Protein AF-A0A6A5YRZ7-F1 (afdb_monomer_lite)

Secondary structure (DSSP, 8-state):
--------------------------PPPPP----TT--PPPTT--EEPP--TT-S--B-TTT-PBTT---TTS----EEE-TTS-EEEHHHHHHHHHH-SB-SSTT---B--S-TTT-HHHHHHHHHS-S-EEEE--HHHHHHHHHHHHHHHHHH-GGGPPPHHHHHHHHHHHHHHHHHTTT-EE-HHHHHHHT-TTTS-SSHHHHHHHH-HHHHSBPSSTTSSPPP-S-TTSS-TT--BHHHHHHHHHHHHHHHHH-EE--EEEPPPGGGTTS---PPEEEEEEEEEEE-TTS-EEEEEEESSSSS--EEEETTSB-HHHHHHHHHHTT---TTS------------

Sequence (349 aa):
MPNPGDYGSLAIESRTTPRQRSVRQVQPLPPRKRSRNDISDCPHSLAIVRTRRGSVEKECSICREPYGTTPAGGDIIVPVKLPCQHVFCQSCVEIHYCDKISCPLPYCTKEFPIQPETCSLCAYWAKENGVPLLVTVRAAEMVTSIRKALKDLATETKLYSLSRPEMDRLMRHVKDTLTEHEWRYYSGNDLAEILDPFLLAVDQDAAYKYYGAKLVRPAPRGNAFPARTNDPDDYPAGREPWVAAFFRQWALEYERDNGEVKEGLGVPQKLHQRNPSGGNWPYKRILAHKTEANGTVMYLVKWVGKRFLDEWVGKNQLCQEDRMKYDIDHEVQHPGVNSQVVIKKRRTL

InterPro domains:
  IPR001841 Zinc finger, RING-type [PS50089] (60-105)
  IPR013083 Zinc finger, RING/FYVE/PHD-type [G3DSA:3.30.40.10] (49-176)
  IPR017907 Zinc finger, RING-type, conserved site [PS00518] (84-93)
  IPR027370 Zinc finger, RING-type, eukaryotic [PF13445] (60-104)

Structure (mmCIF, N/CA/C/O backbone):
data_AF-A0A6A5YRZ7-F1
#
_entry.id   AF-A0A6A5YRZ7-F1
#
loop_
_atom_site.group_PDB
_atom_site.id
_atom_site.type_symbol
_atom_site.label_atom_id
_atom_site.label_alt_id
_atom_site.label_comp_id
_atom_site.label_asym_id
_atom_site.label_entity_id
_atom_site.label_seq_id
_atom_site.pdbx_PDB_ins_code
_atom_site.Cartn_x
_atom_site.Cartn_y
_atom_site.Cartn_z
_atom_site.occupancy
_atom_site.B_iso_or_equiv
_atom_site.auth_seq_id
_atom_site.auth_comp_id
_atom_site.auth_asym_id
_atom_site.auth_atom_id
_atom_site.pdbx_PDB_model_num
ATOM 1 N N . MET A 1 1 ? 30.159 62.263 47.172 1.00 34.56 1 MET A N 1
ATOM 2 C CA . MET A 1 1 ? 29.738 63.415 46.347 1.00 34.56 1 MET A CA 1
ATOM 3 C C . MET A 1 1 ? 29.916 63.063 44.874 1.00 34.56 1 MET A C 1
ATOM 5 O O . MET A 1 1 ? 30.801 62.264 44.591 1.00 34.56 1 MET A O 1
ATOM 9 N N . PRO A 1 2 ? 29.019 63.532 43.994 1.00 45.25 2 PRO A N 1
ATOM 10 C CA . PRO A 1 2 ? 28.520 62.778 42.841 1.00 45.25 2 PRO A CA 1
ATOM 11 C C . PRO A 1 2 ? 29.048 63.296 41.490 1.00 45.25 2 PRO A C 1
ATOM 13 O O . PRO A 1 2 ? 29.455 64.448 41.396 1.00 45.25 2 PRO A O 1
ATOM 16 N N . ASN A 1 3 ? 28.941 62.487 40.430 1.00 39.16 3 ASN A N 1
ATOM 17 C CA . ASN A 1 3 ? 28.061 62.865 39.318 1.00 39.16 3 ASN A CA 1
ATOM 18 C C . ASN A 1 3 ? 27.695 61.668 38.414 1.00 39.16 3 ASN A C 1
ATOM 20 O O . ASN A 1 3 ? 28.589 61.045 37.839 1.00 39.16 3 ASN A O 1
ATOM 24 N N . PRO A 1 4 ? 26.394 61.355 38.281 1.00 53.44 4 PRO A N 1
ATOM 25 C CA . PRO A 1 4 ? 25.841 60.507 37.236 1.00 53.44 4 PRO A CA 1
ATOM 26 C C . PRO A 1 4 ? 25.527 61.355 35.993 1.00 53.44 4 PRO A C 1
ATOM 28 O O . PRO A 1 4 ? 25.039 62.478 36.105 1.00 53.44 4 PRO A O 1
ATOM 31 N N . GLY A 1 5 ? 25.807 60.815 34.809 1.00 51.91 5 GLY A N 1
ATOM 32 C CA . GLY A 1 5 ? 25.441 61.410 33.527 1.00 51.91 5 GLY A CA 1
ATOM 33 C C . GLY A 1 5 ? 24.531 60.467 32.755 1.00 51.91 5 GLY A C 1
ATOM 34 O O . GLY A 1 5 ? 24.991 59.447 32.248 1.00 51.91 5 GLY A O 1
ATOM 35 N N . ASP A 1 6 ? 23.252 60.830 32.712 1.00 50.72 6 ASP A N 1
ATOM 36 C CA . ASP A 1 6 ? 22.236 60.376 31.764 1.00 50.72 6 ASP A CA 1
ATOM 37 C C . ASP A 1 6 ? 22.752 60.368 30.321 1.00 50.72 6 ASP A C 1
ATOM 39 O O . ASP A 1 6 ? 23.349 61.351 29.901 1.00 50.72 6 ASP A O 1
ATOM 43 N N . TYR A 1 7 ? 22.407 59.334 29.548 1.00 50.62 7 TYR A N 1
ATOM 44 C CA . TYR A 1 7 ? 21.842 59.500 28.203 1.00 50.62 7 TYR A CA 1
ATOM 45 C C . TYR A 1 7 ? 21.006 58.267 27.850 1.00 50.62 7 TYR A C 1
ATOM 47 O O . TYR A 1 7 ? 21.510 57.155 27.692 1.00 50.62 7 TYR A O 1
ATOM 55 N N . GLY A 1 8 ? 19.698 58.486 27.732 1.00 41.31 8 GLY A N 1
ATOM 56 C CA . GLY A 1 8 ? 18.758 57.512 27.206 1.00 41.31 8 GLY A CA 1
ATOM 57 C C . GLY A 1 8 ? 18.912 57.292 25.700 1.00 41.31 8 GLY A C 1
ATOM 58 O O . GLY A 1 8 ? 19.306 58.178 24.943 1.00 41.31 8 GLY A O 1
ATOM 59 N N . SER A 1 9 ? 18.513 56.104 25.252 1.00 48.03 9 SER A N 1
ATOM 60 C CA . SER A 1 9 ? 17.947 55.894 23.919 1.00 48.03 9 SER A CA 1
ATOM 61 C C . SER A 1 9 ? 17.059 54.658 23.939 1.00 48.03 9 SER A C 1
ATOM 63 O O . SER A 1 9 ? 17.518 53.521 24.017 1.00 48.03 9 SER A O 1
ATOM 65 N N . LEU A 1 10 ? 15.755 54.921 23.907 1.00 42.50 10 LEU A N 1
ATOM 66 C CA . LEU A 1 10 ? 14.694 53.949 23.695 1.00 42.50 10 LEU A CA 1
ATOM 67 C C . LEU A 1 10 ? 14.666 53.585 22.206 1.00 42.50 10 LEU A C 1
ATOM 69 O O . LEU A 1 10 ? 14.227 54.385 21.383 1.00 42.50 10 LEU A O 1
ATOM 73 N N . ALA A 1 11 ? 15.101 52.374 21.861 1.00 44.09 11 ALA A N 1
ATOM 74 C CA . ALA A 1 11 ? 14.812 51.768 20.567 1.00 44.09 11 ALA A CA 1
ATOM 75 C C . ALA A 1 11 ? 13.554 50.896 20.703 1.00 44.09 11 ALA A C 1
ATOM 77 O O . ALA A 1 11 ? 13.582 49.805 21.270 1.00 44.09 11 ALA A O 1
ATOM 78 N N . ILE A 1 12 ? 12.429 51.415 20.213 1.00 43.75 12 ILE A N 1
ATOM 79 C CA . ILE A 1 12 ? 11.171 50.680 20.065 1.00 43.75 12 ILE A CA 1
ATOM 80 C C . ILE A 1 12 ? 11.278 49.853 18.779 1.00 43.75 12 ILE A C 1
ATOM 82 O O . ILE A 1 12 ? 11.025 50.349 17.681 1.00 43.75 12 ILE A O 1
ATOM 86 N N . GLU A 1 13 ? 11.658 48.582 18.898 1.00 37.72 13 GLU A N 1
ATOM 87 C CA . GLU A 1 13 ? 11.570 47.631 17.789 1.00 37.72 13 GLU A CA 1
ATOM 88 C C . GLU A 1 13 ? 10.112 47.207 17.578 1.00 37.72 13 GLU A C 1
ATOM 90 O O . GLU A 1 13 ? 9.537 46.393 18.304 1.00 37.72 13 GLU A O 1
ATOM 95 N N . SER A 1 14 ? 9.502 47.782 16.544 1.00 38.47 14 SER A N 1
ATOM 96 C CA . SER A 1 14 ? 8.174 47.417 16.059 1.00 38.47 14 SER A CA 1
ATOM 97 C C . SER A 1 14 ? 8.211 46.031 15.407 1.00 38.47 14 SER A C 1
ATOM 99 O O . SER A 1 14 ? 8.490 45.893 14.216 1.00 38.47 14 SER A O 1
ATOM 101 N N . ARG A 1 15 ? 7.907 44.982 16.181 1.00 35.41 15 ARG A N 1
ATOM 102 C CA . ARG A 1 15 ? 7.658 43.629 15.660 1.00 35.41 15 ARG A CA 1
ATOM 103 C C . ARG A 1 15 ? 6.322 43.592 14.918 1.00 35.41 15 ARG A C 1
ATOM 105 O O . ARG A 1 15 ? 5.273 43.341 15.505 1.00 35.41 15 ARG A O 1
ATOM 112 N N . THR A 1 16 ? 6.365 43.819 13.612 1.00 37.16 16 THR A N 1
ATOM 113 C CA . THR A 1 16 ? 5.265 43.479 12.706 1.00 37.16 16 THR A CA 1
ATOM 114 C C . THR A 1 16 ? 5.250 41.966 12.504 1.00 37.16 16 THR A C 1
ATOM 116 O O . THR A 1 16 ? 6.131 41.384 11.875 1.00 37.16 16 THR A O 1
ATOM 119 N N . THR A 1 17 ? 4.255 41.298 13.082 1.00 40.91 17 THR A N 1
ATOM 120 C CA . THR A 1 17 ? 3.993 39.882 12.823 1.00 40.91 17 THR A CA 1
ATOM 121 C C . THR A 1 17 ? 3.387 39.714 11.423 1.00 40.91 17 THR A C 1
ATOM 123 O O . THR A 1 17 ? 2.482 40.464 11.043 1.00 40.91 17 THR A O 1
ATOM 126 N N . PRO A 1 18 ? 3.853 38.740 10.620 1.00 35.69 18 PRO A N 1
ATOM 127 C CA . PRO A 1 18 ? 3.286 38.489 9.306 1.00 35.69 18 PRO A CA 1
ATOM 128 C C . PRO A 1 18 ? 1.860 37.943 9.442 1.00 35.69 18 PRO A C 1
ATOM 130 O O . PRO A 1 18 ? 1.597 36.931 10.093 1.00 35.69 18 PRO A O 1
ATOM 133 N N . ARG A 1 19 ? 0.930 38.656 8.806 1.00 39.06 19 ARG A N 1
ATOM 134 C CA . ARG A 1 19 ? -0.504 38.366 8.734 1.00 39.06 19 ARG A CA 1
ATOM 135 C C . ARG A 1 19 ? -0.713 36.994 8.076 1.00 39.06 19 ARG A C 1
ATOM 137 O O . ARG A 1 19 ? -0.497 36.847 6.874 1.00 39.06 19 ARG A O 1
ATOM 144 N N . GLN A 1 20 ? -1.132 35.992 8.852 1.00 38.09 20 GLN A N 1
ATOM 145 C CA . GLN A 1 20 ? -1.519 34.683 8.318 1.00 38.09 20 GLN A CA 1
ATOM 146 C C . GLN A 1 20 ? -2.709 34.848 7.366 1.00 38.09 20 GLN A C 1
ATOM 148 O O . GLN A 1 20 ? -3.804 35.259 7.753 1.00 38.09 20 GLN A O 1
ATOM 153 N N . ARG A 1 21 ? -2.474 34.543 6.089 1.00 32.47 21 ARG A N 1
ATOM 154 C CA . ARG A 1 21 ? -3.498 34.510 5.048 1.00 32.47 21 ARG A CA 1
ATOM 155 C C . ARG A 1 21 ? -4.332 33.247 5.270 1.00 32.47 21 ARG A C 1
ATOM 157 O O . ARG A 1 21 ? -3.832 32.143 5.083 1.00 32.47 21 ARG A O 1
ATOM 164 N N . SER A 1 22 ? -5.583 33.415 5.698 1.00 35.22 22 SER A N 1
ATOM 165 C CA . SER A 1 22 ? -6.573 32.334 5.754 1.00 35.22 22 SER A CA 1
ATOM 166 C C . SER A 1 22 ? -6.738 31.742 4.353 1.00 35.22 22 SER A C 1
ATOM 168 O O . SER A 1 22 ? -7.290 32.380 3.453 1.00 35.22 22 SER A O 1
ATOM 170 N N . VAL A 1 23 ? -6.193 30.541 4.150 1.00 35.28 23 VAL A N 1
ATOM 171 C CA . VAL A 1 23 ? -6.441 29.736 2.956 1.00 35.28 23 VAL A CA 1
ATOM 172 C C . VAL A 1 23 ? -7.861 29.210 3.090 1.00 35.28 23 VAL A C 1
ATOM 174 O O . VAL A 1 23 ? -8.133 28.265 3.827 1.00 35.28 23 VAL A O 1
ATOM 177 N N . ARG A 1 24 ? -8.792 29.874 2.406 1.00 32.09 24 ARG A N 1
ATOM 178 C CA . ARG A 1 24 ? -10.175 29.425 2.279 1.00 32.09 24 ARG A CA 1
ATOM 179 C C . ARG A 1 24 ? -10.145 28.091 1.529 1.00 32.09 24 ARG A C 1
ATOM 181 O O . ARG A 1 24 ? -9.889 28.073 0.328 1.00 32.09 24 ARG A O 1
ATOM 188 N N . GLN A 1 25 ? -10.347 26.986 2.246 1.00 35.03 25 GLN A N 1
ATOM 189 C CA . GLN A 1 25 ? -10.499 25.665 1.642 1.00 35.03 25 GLN A CA 1
ATOM 190 C C . GLN A 1 25 ? -11.681 25.713 0.670 1.00 35.03 25 GLN A C 1
ATOM 192 O O . GLN A 1 25 ? -12.833 25.873 1.074 1.00 35.03 25 GLN A O 1
ATOM 197 N N . VAL A 1 26 ? -11.384 25.617 -0.624 1.00 30.64 26 VAL A N 1
ATOM 198 C CA . VAL A 1 26 ? -12.386 25.346 -1.652 1.00 30.64 26 VAL A CA 1
ATOM 199 C C . VAL A 1 26 ? -12.837 23.912 -1.410 1.00 30.64 26 VAL A C 1
ATOM 201 O O . VAL A 1 26 ? -12.079 22.983 -1.673 1.00 30.64 26 VAL A O 1
ATOM 204 N N . GLN A 1 27 ? -14.030 23.724 -0.840 1.00 32.03 27 GLN A N 1
ATOM 205 C CA . GLN A 1 27 ? -14.613 22.389 -0.736 1.00 32.03 27 GLN A CA 1
ATOM 206 C C . GLN A 1 27 ? -14.899 21.890 -2.160 1.00 32.03 27 GLN A C 1
ATOM 208 O O . GLN A 1 27 ? -15.679 22.535 -2.868 1.00 32.03 27 GLN A O 1
ATOM 213 N N . PRO A 1 28 ? -14.278 20.787 -2.613 1.00 31.23 28 PRO A N 1
ATOM 214 C CA . PRO A 1 28 ? -14.665 20.170 -3.870 1.00 31.23 28 PRO A CA 1
ATOM 215 C C . PRO A 1 28 ? -16.134 19.753 -3.775 1.00 31.23 28 PRO A C 1
ATOM 217 O O . PRO A 1 28 ? -16.578 19.220 -2.755 1.00 31.23 28 PRO A O 1
ATOM 220 N N . LEU A 1 29 ? -16.896 20.027 -4.837 1.00 29.58 29 LEU A N 1
ATOM 221 C CA . LEU A 1 29 ? -18.271 19.549 -4.954 1.00 29.58 29 LEU A CA 1
ATOM 222 C C . LEU A 1 29 ? -18.284 18.031 -4.712 1.00 29.58 29 LEU A C 1
ATOM 224 O O . LEU A 1 29 ? -17.438 17.328 -5.273 1.00 29.58 29 LEU A O 1
ATOM 228 N N . PRO A 1 30 ? -19.207 17.514 -3.881 1.00 33.69 30 PRO A N 1
ATOM 229 C CA . PRO A 1 30 ? -19.234 16.099 -3.563 1.00 33.69 30 PRO A CA 1
ATOM 230 C C . PRO A 1 30 ? -19.408 15.297 -4.859 1.00 33.69 30 PRO A C 1
ATOM 232 O O . PRO A 1 30 ? -20.293 15.626 -5.660 1.00 33.69 30 PRO A O 1
ATOM 235 N N . PRO A 1 31 ? -18.593 14.251 -5.088 1.00 37.59 31 PRO A N 1
ATOM 236 C CA . PRO A 1 31 ? -18.765 13.389 -6.245 1.00 37.59 31 PRO A CA 1
ATOM 237 C C . PRO A 1 31 ? -20.198 12.852 -6.247 1.00 37.59 31 PRO A C 1
ATOM 239 O O . PRO A 1 31 ? -20.722 12.440 -5.206 1.00 37.59 31 PRO A O 1
ATOM 242 N N . ARG A 1 32 ? -20.855 12.894 -7.416 1.00 34.28 32 ARG A N 1
ATOM 243 C CA . ARG A 1 32 ? -22.190 12.311 -7.609 1.00 34.28 32 ARG A CA 1
ATOM 244 C C . ARG A 1 32 ? -22.165 10.887 -7.055 1.00 34.28 32 ARG A C 1
ATOM 246 O O . ARG A 1 32 ? -21.458 10.035 -7.587 1.00 34.28 32 ARG A O 1
ATOM 253 N N . LYS A 1 33 ? -22.933 10.643 -5.987 1.00 33.22 33 LYS A N 1
ATOM 254 C CA . LYS A 1 33 ? -23.121 9.313 -5.404 1.00 33.22 33 LYS A CA 1
ATOM 255 C C . LYS A 1 33 ? -23.710 8.408 -6.484 1.00 33.22 33 LYS A C 1
ATOM 257 O O . LYS A 1 33 ? -24.906 8.480 -6.756 1.00 33.22 33 LYS A O 1
ATOM 262 N N . ARG A 1 34 ? -22.875 7.583 -7.119 1.00 40.25 34 ARG A N 1
ATOM 263 C CA . ARG A 1 34 ? -23.374 6.437 -7.879 1.00 40.25 34 ARG A CA 1
ATOM 264 C C . ARG A 1 34 ? -24.085 5.521 -6.884 1.00 40.25 34 ARG A C 1
ATOM 266 O O . ARG A 1 34 ? -23.619 5.339 -5.758 1.00 40.25 34 ARG A O 1
ATOM 273 N N . SER A 1 35 ? -25.255 5.030 -7.279 1.00 40.78 35 SER A N 1
ATOM 274 C CA . SER A 1 35 ? -25.995 4.006 -6.545 1.00 40.78 35 SER A CA 1
ATOM 275 C C . SER A 1 35 ? -25.038 2.866 -6.194 1.00 40.78 35 SER A C 1
ATOM 277 O O . SER A 1 35 ? -24.346 2.347 -7.067 1.00 40.78 35 SER A O 1
ATOM 279 N N . ARG A 1 36 ? -24.987 2.491 -4.911 1.00 45.81 36 ARG A N 1
ATOM 280 C CA . ARG A 1 36 ? -24.108 1.438 -4.368 1.00 45.81 36 ARG A CA 1
ATOM 281 C C . ARG A 1 36 ? -24.339 0.057 -5.002 1.00 45.81 36 ARG A C 1
ATOM 283 O O . ARG A 1 36 ? -23.554 -0.843 -4.744 1.00 45.81 36 ARG A O 1
ATOM 290 N N . ASN A 1 37 ? -25.387 -0.093 -5.812 1.00 45.91 37 ASN A N 1
ATOM 291 C CA . ASN A 1 37 ? -25.788 -1.355 -6.426 1.00 45.91 37 ASN A CA 1
ATOM 292 C C . ASN A 1 37 ? -25.278 -1.546 -7.867 1.00 45.91 37 ASN A C 1
ATOM 294 O O . ASN A 1 37 ? -25.502 -2.616 -8.414 1.00 45.91 37 ASN A O 1
ATOM 298 N N . ASP A 1 38 ? -24.598 -0.559 -8.467 1.00 46.25 38 ASP A N 1
ATOM 299 C CA . ASP A 1 38 ? -24.190 -0.598 -9.889 1.00 46.25 38 ASP A CA 1
ATOM 300 C C . ASP A 1 38 ? -22.670 -0.583 -10.120 1.00 46.25 38 ASP A C 1
ATOM 302 O O . ASP A 1 38 ? -22.205 -0.378 -11.243 1.00 46.25 38 ASP A O 1
ATOM 306 N N . ILE A 1 39 ? -21.856 -0.799 -9.083 1.00 51.47 39 ILE A N 1
ATOM 307 C CA . ILE A 1 39 ? -20.438 -1.105 -9.305 1.00 51.47 39 ILE A CA 1
ATOM 308 C C . ILE A 1 39 ? -20.358 -2.612 -9.516 1.00 51.47 39 ILE A C 1
ATOM 310 O O . ILE A 1 39 ? -20.148 -3.371 -8.578 1.00 51.47 39 ILE A O 1
ATOM 314 N N . SER A 1 40 ? -20.612 -3.054 -10.746 1.00 58.31 40 SER A N 1
ATOM 315 C CA . SER A 1 40 ? -20.263 -4.413 -11.144 1.00 58.31 40 SER A CA 1
ATOM 316 C C . SER A 1 40 ? -18.748 -4.565 -11.006 1.00 58.31 40 SER A C 1
ATOM 318 O O . SER A 1 40 ? -18.011 -3.829 -11.670 1.00 58.31 40 SER A O 1
ATOM 320 N N . ASP A 1 41 ? -18.295 -5.483 -10.149 1.00 60.97 41 ASP A N 1
ATOM 321 C CA . ASP A 1 41 ? -16.880 -5.846 -10.037 1.00 60.97 41 ASP A CA 1
ATOM 322 C C . ASP A 1 41 ? -16.310 -6.120 -11.436 1.00 60.97 41 ASP A C 1
ATOM 324 O O . ASP A 1 41 ? -16.997 -6.704 -12.286 1.00 60.97 41 ASP A O 1
ATOM 328 N N . CYS A 1 42 ? -15.080 -5.663 -11.718 1.00 63.84 42 CYS A N 1
ATOM 329 C CA . CYS A 1 42 ? -14.488 -5.924 -13.031 1.00 63.84 42 CYS A CA 1
ATOM 330 C C . CYS A 1 42 ? -14.447 -7.450 -13.214 1.00 63.84 42 CYS A C 1
ATOM 332 O O . CYS A 1 42 ? -13.952 -8.150 -12.333 1.00 63.84 42 CYS A O 1
ATOM 334 N N . PRO A 1 43 ? -14.900 -8.008 -14.348 1.00 67.25 43 PRO A N 1
ATOM 335 C CA . PRO A 1 43 ? -14.955 -9.460 -14.516 1.00 67.25 43 PRO A CA 1
ATOM 336 C C . PRO A 1 43 ? -13.572 -10.146 -14.519 1.00 67.25 43 PRO A C 1
ATOM 338 O O . PRO A 1 43 ? -13.510 -11.370 -14.545 1.00 67.25 43 PRO A O 1
ATOM 341 N N . HIS A 1 44 ? -12.485 -9.367 -14.466 1.00 70.38 44 HIS A N 1
ATOM 342 C CA . HIS A 1 44 ? -11.097 -9.831 -14.369 1.00 70.38 44 HIS A CA 1
ATOM 343 C C . HIS A 1 44 ? -10.572 -9.875 -12.928 1.00 70.38 44 HIS A C 1
ATOM 345 O O . HIS A 1 44 ? -9.514 -10.450 -12.696 1.00 70.38 44 HIS A O 1
ATOM 351 N N . SER A 1 45 ? -11.241 -9.237 -11.959 1.00 68.38 45 SER A N 1
ATOM 352 C CA . SER A 1 45 ? -10.757 -9.251 -10.579 1.00 68.38 45 SER A CA 1
ATOM 353 C C . SER A 1 45 ? -11.126 -10.572 -9.918 1.00 68.38 45 SER A C 1
ATOM 355 O O . SER A 1 45 ? -12.307 -10.882 -9.751 1.00 68.38 45 SER A O 1
ATOM 357 N N . LEU A 1 46 ? -10.107 -11.330 -9.520 1.00 81.31 46 LEU A N 1
ATOM 358 C CA . LEU A 1 46 ? -10.252 -12.444 -8.594 1.00 81.31 46 LEU A CA 1
ATOM 359 C C . LEU A 1 46 ? -10.290 -11.867 -7.179 1.00 81.31 46 LEU A C 1
ATOM 361 O O . LEU A 1 46 ? -9.326 -11.244 -6.738 1.00 81.31 46 LEU A O 1
ATOM 365 N N . ALA A 1 47 ? -11.406 -12.037 -6.474 1.00 80.88 47 ALA A N 1
ATOM 366 C CA . ALA A 1 47 ? -11.498 -11.605 -5.085 1.00 80.88 47 ALA A CA 1
ATOM 367 C C . ALA A 1 47 ? -10.932 -12.711 -4.191 1.00 80.88 47 ALA A C 1
ATOM 369 O O . ALA A 1 47 ? -11.498 -13.802 -4.148 1.00 80.88 47 ALA A O 1
ATOM 370 N N . ILE A 1 48 ? -9.822 -12.464 -3.494 1.00 84.19 48 ILE A N 1
ATOM 371 C CA . ILE A 1 48 ? -9.314 -13.411 -2.493 1.00 84.19 48 ILE A CA 1
ATOM 372 C C . ILE A 1 48 ? -10.390 -13.594 -1.422 1.00 84.19 48 ILE A C 1
ATOM 374 O O . ILE A 1 48 ? -10.901 -12.623 -0.873 1.00 84.19 48 ILE A O 1
ATOM 378 N N . VAL A 1 49 ? -10.743 -14.843 -1.130 1.00 83.12 49 VAL A N 1
ATOM 379 C CA . VAL A 1 49 ? -11.682 -15.168 -0.058 1.00 83.12 49 VAL A CA 1
ATOM 380 C C . VAL A 1 49 ? -10.873 -15.374 1.205 1.00 83.12 49 VAL A C 1
ATOM 382 O O . VAL A 1 49 ? -10.006 -16.241 1.270 1.00 83.12 49 VAL A O 1
ATOM 385 N N . ARG A 1 50 ? -11.172 -14.624 2.258 1.00 74.12 50 ARG A N 1
ATOM 386 C CA . ARG A 1 50 ? -10.595 -14.923 3.570 1.00 74.12 50 ARG A CA 1
ATOM 387 C C . ARG A 1 50 ? -11.408 -16.061 4.178 1.00 74.12 50 ARG A C 1
ATOM 389 O O . ARG A 1 50 ? -12.613 -15.924 4.391 1.00 74.12 50 ARG A O 1
ATOM 396 N N . THR A 1 51 ? -10.781 -17.208 4.446 1.00 62.75 51 THR A N 1
ATOM 397 C CA . THR A 1 51 ? -11.432 -18.355 5.102 1.00 62.75 51 THR A CA 1
ATOM 398 C C . THR A 1 51 ? -11.867 -17.978 6.516 1.00 62.75 51 THR A C 1
ATOM 400 O O . THR A 1 51 ? -11.137 -18.164 7.489 1.00 62.75 51 THR A O 1
ATOM 403 N N . ARG A 1 52 ? -13.077 -17.433 6.657 1.00 57.28 52 ARG A N 1
ATOM 404 C CA . ARG A 1 52 ? -13.728 -17.282 7.959 1.00 57.28 52 ARG A CA 1
ATOM 405 C C . ARG A 1 52 ? -14.138 -18.663 8.476 1.00 57.28 52 ARG A C 1
ATOM 407 O O . ARG A 1 52 ? -14.505 -19.546 7.699 1.00 57.28 52 ARG A O 1
ATOM 414 N N . ARG A 1 53 ? -14.138 -18.845 9.804 1.00 49.25 53 ARG A N 1
ATOM 415 C CA . ARG A 1 53 ? -14.734 -20.024 10.461 1.00 49.25 53 ARG A CA 1
ATOM 416 C C . ARG A 1 53 ? -16.228 -20.083 10.107 1.00 49.25 53 ARG A C 1
ATOM 418 O O . ARG A 1 53 ? -17.032 -19.428 10.761 1.00 49.25 53 ARG A O 1
ATOM 425 N N . GLY A 1 54 ? -16.587 -20.819 9.054 1.00 54.00 54 GLY A N 1
ATOM 426 C CA . GLY A 1 54 ? -17.978 -20.995 8.623 1.00 54.00 54 GLY A CA 1
ATOM 427 C C . GLY A 1 54 ? -18.248 -20.960 7.115 1.00 54.00 54 GLY A C 1
ATOM 428 O O . GLY A 1 54 ? -19.411 -21.101 6.745 1.00 54.00 54 GLY A O 1
ATOM 429 N N . SER A 1 55 ? -17.249 -20.791 6.237 1.00 58.38 55 SER A N 1
ATOM 430 C CA . SER A 1 55 ? -17.481 -20.999 4.797 1.00 58.38 55 SER A CA 1
ATOM 431 C C . SER A 1 55 ? -17.789 -22.474 4.506 1.00 58.38 55 SER A C 1
ATOM 433 O O . SER A 1 55 ? -17.191 -23.377 5.096 1.00 58.38 55 SER A O 1
ATOM 435 N N . VAL A 1 56 ? -18.757 -22.713 3.616 1.00 59.59 56 VAL A N 1
ATOM 436 C CA . VAL A 1 56 ? -19.254 -24.057 3.261 1.00 59.59 56 VAL A CA 1
ATOM 437 C C . VAL A 1 56 ? -18.181 -24.876 2.536 1.00 59.59 56 VAL A C 1
ATOM 439 O O . VAL A 1 56 ? -18.088 -26.085 2.730 1.00 59.59 56 VAL A O 1
ATOM 442 N N . GLU A 1 57 ? -17.330 -24.216 1.755 1.00 75.25 57 GLU A N 1
ATOM 443 C CA . GLU A 1 57 ? -16.245 -24.855 1.015 1.00 75.25 57 GLU A CA 1
ATOM 444 C C . GLU A 1 57 ? -14.929 -24.717 1.786 1.00 75.25 57 GLU A C 1
ATOM 446 O O . GLU A 1 57 ? -14.507 -23.613 2.142 1.00 75.25 57 GLU A O 1
ATOM 451 N N . LYS A 1 58 ? -14.306 -25.864 2.075 1.00 88.62 58 LYS A N 1
ATOM 452 C CA . LYS A 1 58 ? -13.021 -25.968 2.787 1.00 88.62 58 LYS A CA 1
ATOM 453 C C . LYS A 1 58 ? -11.860 -26.355 1.871 1.00 88.62 58 LYS A C 1
ATOM 455 O O . LYS A 1 58 ? -10.712 -26.290 2.297 1.00 88.62 58 LYS A O 1
ATOM 460 N N . GLU A 1 59 ? -12.157 -26.757 0.641 1.00 94.44 59 GLU A N 1
ATOM 461 C CA . GLU A 1 59 ? -11.191 -27.243 -0.342 1.00 94.44 59 GLU A CA 1
ATOM 462 C C . GLU A 1 59 ? -11.529 -26.734 -1.743 1.00 94.44 59 GLU A C 1
ATOM 464 O O . GLU A 1 59 ? -12.673 -26.372 -2.035 1.00 94.44 59 GLU A O 1
ATOM 469 N N . CYS A 1 60 ? -10.529 -26.725 -2.619 1.00 94.94 60 CYS A N 1
ATOM 470 C CA . CYS A 1 60 ? -10.704 -26.386 -4.022 1.00 94.94 60 CYS A CA 1
ATOM 471 C C . CYS A 1 60 ? -11.464 -27.487 -4.770 1.00 94.94 60 CYS A C 1
ATOM 473 O O . CYS A 1 60 ? -11.035 -28.637 -4.800 1.00 94.94 60 CYS A O 1
ATOM 475 N N . SER A 1 61 ? -12.540 -27.134 -5.477 1.00 95.00 61 SER A N 1
ATOM 476 C CA . SER A 1 61 ? -13.311 -28.100 -6.280 1.00 95.00 61 SER A CA 1
ATOM 477 C C . SER A 1 61 ? -12.531 -28.702 -7.463 1.00 95.00 61 SER A C 1
ATOM 479 O O . SER A 1 61 ? -12.970 -29.705 -8.025 1.00 95.00 61 SER A O 1
ATOM 481 N N . ILE A 1 62 ? -11.392 -28.103 -7.843 1.00 95.31 62 ILE A N 1
ATOM 482 C CA . ILE A 1 62 ? -10.531 -28.551 -8.951 1.00 95.31 62 ILE A CA 1
ATOM 483 C C . ILE A 1 62 ? -9.420 -29.471 -8.431 1.00 95.31 62 ILE A C 1
ATOM 485 O O . ILE A 1 62 ? -9.420 -30.654 -8.757 1.00 95.31 62 ILE A O 1
ATOM 489 N N . CYS A 1 63 ? -8.495 -28.960 -7.607 1.00 95.50 63 CYS A N 1
ATOM 490 C CA . CYS A 1 63 ? -7.354 -29.745 -7.114 1.00 95.50 63 CYS A CA 1
ATOM 491 C C . CYS A 1 63 ? -7.633 -30.541 -5.832 1.00 95.50 63 CYS A C 1
ATOM 493 O O . CYS A 1 63 ? -6.799 -31.354 -5.446 1.00 95.50 63 CYS A O 1
ATOM 495 N N . ARG A 1 64 ? -8.783 -30.329 -5.172 1.00 96.12 64 ARG A N 1
ATOM 496 C CA . ARG A 1 64 ? -9.153 -30.943 -3.879 1.00 96.12 64 ARG A CA 1
ATOM 497 C C . ARG A 1 64 ? -8.231 -30.594 -2.712 1.00 96.12 64 ARG A C 1
ATOM 499 O O . ARG A 1 64 ? -8.331 -31.198 -1.650 1.00 96.12 64 ARG A O 1
ATOM 506 N N . GLU A 1 65 ? -7.360 -29.601 -2.870 1.00 95.38 65 GLU A N 1
ATOM 507 C CA . GLU A 1 65 ? -6.494 -29.165 -1.779 1.00 95.38 65 GLU A CA 1
ATOM 508 C C . GLU A 1 65 ? -7.260 -28.278 -0.786 1.00 95.38 65 GLU A C 1
ATOM 510 O O . GLU A 1 65 ? -8.064 -27.434 -1.210 1.00 95.38 65 GLU A O 1
ATOM 515 N N . PRO A 1 66 ? -7.020 -28.426 0.531 1.00 94.25 66 PRO A N 1
ATOM 516 C CA . PRO A 1 66 ? -7.685 -27.614 1.537 1.00 94.25 66 PRO A CA 1
ATOM 517 C C . PRO A 1 66 ? -7.165 -26.176 1.512 1.00 94.25 66 PRO A C 1
ATOM 519 O O . PRO A 1 66 ? -5.954 -25.934 1.491 1.00 94.25 66 PRO A O 1
ATOM 522 N N . TYR A 1 67 ? -8.072 -25.207 1.584 1.00 92.69 67 TYR A N 1
ATOM 523 C CA . TYR A 1 67 ? -7.702 -23.795 1.618 1.00 92.69 67 TYR A CA 1
ATOM 524 C C . TYR A 1 67 ? -6.897 -23.446 2.877 1.00 92.69 67 TYR A C 1
ATOM 526 O O . TYR A 1 67 ? -7.158 -23.964 3.964 1.00 92.69 67 TYR A O 1
ATOM 534 N N . GLY A 1 68 ? -5.919 -22.550 2.730 1.00 87.19 68 GLY A N 1
ATOM 535 C CA . GLY A 1 68 ? -5.038 -22.113 3.817 1.00 87.19 68 GLY A CA 1
ATOM 536 C C . GLY A 1 68 ? -3.973 -23.134 4.230 1.00 87.19 68 GLY A C 1
ATOM 537 O O . GLY A 1 68 ? -3.256 -22.894 5.199 1.00 87.19 68 GLY A O 1
ATOM 538 N N . THR A 1 69 ? -3.853 -24.260 3.520 1.00 90.31 69 THR A N 1
ATOM 539 C CA . THR A 1 69 ? -2.764 -25.227 3.728 1.00 90.31 69 THR A CA 1
ATOM 540 C C . THR A 1 69 ? -1.602 -24.965 2.775 1.00 90.31 69 THR A C 1
ATOM 542 O O . THR A 1 69 ? -1.767 -24.294 1.760 1.00 90.31 69 THR A O 1
ATOM 545 N N . THR A 1 70 ? -0.420 -25.481 3.111 1.00 91.88 70 THR A N 1
ATOM 546 C CA . THR A 1 70 ? 0.784 -25.419 2.272 1.00 91.88 70 THR A CA 1
ATOM 547 C C . THR A 1 70 ? 1.192 -26.851 1.925 1.00 91.88 70 THR A C 1
ATOM 549 O O . THR A 1 70 ? 1.712 -27.550 2.801 1.00 91.88 70 THR A O 1
ATOM 552 N N . PRO A 1 71 ? 0.922 -27.334 0.698 1.00 90.00 71 PRO A N 1
ATOM 553 C CA . PRO A 1 71 ? 1.349 -28.658 0.257 1.00 90.00 71 PRO A CA 1
ATOM 554 C C . PRO A 1 71 ? 2.875 -28.787 0.298 1.00 90.00 71 PRO A C 1
ATOM 556 O O . PRO A 1 71 ? 3.606 -27.794 0.280 1.00 90.00 71 PRO A O 1
ATOM 559 N N . ALA A 1 72 ? 3.382 -30.021 0.336 1.00 93.31 72 ALA A N 1
ATOM 560 C CA . ALA A 1 72 ? 4.820 -30.256 0.399 1.00 93.31 72 ALA A CA 1
ATOM 561 C C . ALA A 1 72 ? 5.512 -29.698 -0.860 1.00 93.31 72 ALA A C 1
ATOM 563 O O . ALA A 1 72 ? 5.345 -30.230 -1.954 1.00 93.31 72 ALA A O 1
ATOM 564 N N . GLY A 1 73 ? 6.289 -28.624 -0.691 1.00 89.44 73 GLY A N 1
ATOM 565 C CA . GLY A 1 73 ? 6.998 -27.955 -1.787 1.00 89.44 73 GLY A CA 1
ATOM 566 C C . GLY A 1 73 ? 6.160 -26.973 -2.615 1.00 89.44 73 GLY A C 1
ATOM 567 O O . GLY A 1 73 ? 6.631 -26.560 -3.671 1.00 89.44 73 GLY A O 1
ATOM 568 N N . GLY A 1 74 ? 4.955 -26.607 -2.165 1.00 87.50 74 GLY A N 1
ATOM 569 C CA . GLY A 1 74 ? 4.090 -25.624 -2.828 1.00 87.50 74 GLY A CA 1
ATOM 570 C C . GLY A 1 74 ? 3.867 -24.348 -2.012 1.00 87.50 74 GLY A C 1
ATOM 571 O O . GLY A 1 74 ? 4.333 -24.223 -0.879 1.00 87.50 74 GLY A O 1
ATOM 572 N N . ASP A 1 75 ? 3.119 -23.415 -2.599 1.00 86.00 75 ASP A N 1
ATOM 573 C CA . ASP A 1 75 ? 2.639 -22.200 -1.935 1.00 86.00 75 ASP A CA 1
ATOM 574 C C . ASP A 1 75 ? 1.363 -22.462 -1.112 1.00 86.00 75 ASP A C 1
ATOM 576 O O . ASP A 1 75 ? 0.754 -23.532 -1.174 1.00 86.00 75 ASP A O 1
ATOM 580 N N . ILE A 1 76 ? 0.946 -21.476 -0.311 1.00 84.75 76 ILE A N 1
ATOM 581 C CA . ILE A 1 76 ? -0.332 -21.529 0.414 1.00 84.75 76 ILE A CA 1
ATOM 582 C C . ILE A 1 76 ? -1.490 -21.607 -0.592 1.00 84.75 76 ILE A C 1
ATOM 584 O O . ILE A 1 76 ? -1.559 -20.823 -1.537 1.00 84.75 76 ILE A O 1
ATOM 588 N N . ILE A 1 77 ? -2.449 -22.502 -0.354 1.00 90.31 77 ILE A N 1
ATOM 589 C CA . ILE A 1 77 ? -3.663 -22.620 -1.168 1.00 90.31 77 ILE A CA 1
ATOM 590 C C . ILE A 1 77 ? -4.615 -21.468 -0.836 1.00 90.31 77 ILE A C 1
ATOM 592 O O . ILE A 1 77 ? -5.425 -21.550 0.092 1.00 90.31 77 ILE A O 1
ATOM 596 N N . VAL A 1 78 ? -4.512 -20.382 -1.601 1.00 88.06 78 VAL A N 1
ATOM 597 C CA . VAL A 1 78 ? -5.340 -19.175 -1.456 1.00 88.06 78 VAL A CA 1
ATOM 598 C C . VAL A 1 78 ? -6.673 -19.367 -2.185 1.00 88.06 78 VAL A C 1
ATOM 600 O O . VAL A 1 78 ? -6.661 -19.538 -3.406 1.00 88.06 78 VAL A O 1
ATOM 603 N N . PRO A 1 79 ? -7.833 -19.347 -1.503 1.00 93.25 79 PRO A N 1
ATOM 604 C CA . PRO A 1 79 ? -9.113 -19.352 -2.192 1.00 93.25 79 PRO A CA 1
ATOM 605 C C . PRO A 1 79 ? -9.387 -17.997 -2.841 1.00 93.25 79 PRO A C 1
ATOM 607 O O . PRO A 1 79 ? -9.195 -16.945 -2.235 1.00 93.25 79 PRO A O 1
ATOM 610 N N . VAL A 1 80 ? -9.908 -18.030 -4.059 1.00 90.06 80 VAL A N 1
ATOM 611 C CA . VAL A 1 80 ? -10.368 -16.871 -4.815 1.00 90.06 80 VAL A CA 1
ATOM 612 C C . VAL A 1 80 ? -11.789 -17.102 -5.299 1.00 90.06 80 VAL A C 1
ATOM 614 O O . VAL A 1 80 ? -12.183 -18.213 -5.654 1.00 90.06 80 VAL A O 1
ATOM 617 N N . LYS A 1 81 ? -12.566 -16.029 -5.324 1.00 90.62 81 LYS A N 1
ATOM 618 C CA . LYS A 1 81 ? -13.950 -15.994 -5.758 1.00 90.62 81 LYS A CA 1
ATOM 619 C C . LYS A 1 81 ? -14.040 -15.337 -7.119 1.00 90.62 81 LYS A C 1
ATOM 621 O O . LYS A 1 81 ? -13.598 -14.205 -7.314 1.00 90.62 81 LYS A O 1
ATOM 626 N N . LEU A 1 82 ? -14.647 -16.060 -8.050 1.00 89.00 82 LEU A N 1
ATOM 627 C CA . LEU A 1 82 ? -14.946 -15.550 -9.380 1.00 89.00 82 LEU A CA 1
ATOM 628 C C . LEU A 1 82 ? -16.152 -14.595 -9.335 1.00 89.00 82 LEU A C 1
ATOM 630 O O . LEU A 1 82 ? -16.989 -14.702 -8.433 1.00 89.00 82 LEU A O 1
ATOM 634 N N . PRO A 1 83 ? -16.366 -13.752 -10.362 1.00 83.31 83 PRO A N 1
ATOM 635 C CA . PRO A 1 83 ? -17.583 -12.936 -10.469 1.00 83.31 83 PRO A CA 1
ATOM 636 C C . PRO A 1 83 ? -18.884 -13.766 -10.555 1.00 83.31 83 PRO A C 1
ATOM 638 O O . PRO A 1 83 ? -19.986 -13.276 -10.292 1.00 83.31 83 PRO A O 1
ATOM 641 N N . CYS A 1 84 ? -18.795 -15.058 -10.899 1.00 89.00 84 CYS A N 1
ATOM 642 C CA . CYS A 1 84 ? -19.909 -16.007 -10.789 1.00 89.00 84 CYS A CA 1
ATOM 643 C C . CYS A 1 84 ? -20.203 -16.484 -9.356 1.00 89.00 84 CYS A C 1
ATOM 645 O O . CYS A 1 84 ? -21.145 -17.244 -9.176 1.00 89.00 84 CYS A O 1
ATOM 647 N N . GLN A 1 85 ? -19.460 -15.988 -8.361 1.00 89.69 85 GLN A N 1
ATOM 648 C CA . GLN A 1 85 ? -19.530 -16.309 -6.932 1.00 89.69 85 GLN A CA 1
ATOM 649 C C . GLN A 1 85 ? -18.986 -17.691 -6.533 1.00 89.69 85 GLN A C 1
ATOM 651 O O . GLN A 1 85 ? -18.962 -17.989 -5.341 1.00 89.69 85 GLN A O 1
ATOM 656 N N . HIS A 1 86 ? -18.509 -18.499 -7.481 1.00 92.00 86 HIS A N 1
ATOM 657 C CA . HIS A 1 86 ? -17.835 -19.767 -7.188 1.00 92.00 86 HIS A CA 1
ATOM 658 C C . HIS A 1 86 ? -16.412 -19.544 -6.667 1.00 92.00 86 HIS A C 1
ATOM 660 O O . HIS A 1 86 ? -15.742 -18.599 -7.098 1.00 92.00 86 HIS A O 1
ATOM 666 N N . VAL A 1 87 ? -15.967 -20.419 -5.762 1.00 93.44 87 VAL A N 1
ATOM 667 C CA . VAL A 1 87 ? -14.662 -20.335 -5.098 1.00 93.44 87 VAL A CA 1
ATOM 668 C C . VAL A 1 87 ? -13.773 -21.500 -5.532 1.00 93.44 87 VAL A C 1
ATOM 670 O O . VAL A 1 87 ? -14.194 -22.655 -5.571 1.00 93.44 87 VAL A O 1
ATOM 673 N N . PHE A 1 88 ? -12.525 -21.190 -5.862 1.00 95.00 88 PHE A N 1
ATOM 674 C CA . PHE A 1 88 ? -11.480 -22.154 -6.219 1.00 95.00 88 PHE A CA 1
ATOM 675 C C . PHE A 1 88 ? -10.157 -21.687 -5.616 1.00 95.00 88 PHE A C 1
ATOM 677 O O . PHE A 1 88 ? -10.080 -20.567 -5.122 1.00 95.00 88 PHE A O 1
ATOM 684 N N . CYS A 1 89 ? -9.091 -22.484 -5.675 1.00 94.88 89 CYS A N 1
ATOM 685 C CA . CYS A 1 89 ? -7.770 -21.943 -5.361 1.00 94.88 89 CYS A CA 1
ATOM 686 C C . CYS A 1 89 ? -7.256 -21.063 -6.509 1.00 94.88 89 CYS A C 1
ATOM 688 O O . CYS A 1 89 ? -7.558 -21.312 -7.680 1.00 94.88 89 CYS A O 1
ATOM 690 N N . GLN A 1 90 ? -6.475 -20.043 -6.156 1.00 92.19 90 GLN A N 1
ATOM 691 C CA . GLN A 1 90 ? -5.907 -19.067 -7.080 1.00 92.19 90 GLN A CA 1
ATOM 692 C C . GLN A 1 90 ? -5.177 -19.744 -8.244 1.00 92.19 90 GLN A C 1
ATOM 694 O O . GLN A 1 90 ? -5.497 -19.477 -9.400 1.00 92.19 90 GLN A O 1
ATOM 699 N N . SER A 1 91 ? -4.286 -20.690 -7.940 1.00 91.38 91 SER A N 1
ATOM 700 C CA . SER A 1 91 ? -3.493 -21.405 -8.944 1.00 91.38 91 SER A CA 1
ATOM 701 C C . SER A 1 91 ? -4.360 -22.152 -9.962 1.00 91.38 91 SER A C 1
ATOM 703 O O . SER A 1 91 ? -4.102 -22.082 -11.160 1.00 91.38 91 SER A O 1
ATOM 705 N N . CYS A 1 92 ? -5.430 -22.826 -9.528 1.00 93.94 92 CYS A N 1
ATOM 706 C CA . CYS A 1 92 ? -6.324 -23.529 -10.451 1.00 93.94 92 CYS A CA 1
ATOM 707 C C . CYS A 1 92 ? -7.103 -22.574 -11.359 1.00 93.94 92 CYS A C 1
ATOM 709 O O . CYS A 1 92 ? -7.356 -22.917 -12.512 1.00 93.94 92 CYS A O 1
ATOM 711 N N . VAL A 1 93 ? -7.497 -21.398 -10.862 1.00 91.38 93 VAL A N 1
ATOM 712 C CA . VAL A 1 93 ? -8.163 -20.384 -11.693 1.00 91.38 93 VAL A CA 1
ATOM 713 C C . VAL A 1 93 ? -7.195 -19.800 -12.706 1.00 91.38 93 VAL A C 1
ATOM 715 O O . VAL A 1 93 ? -7.548 -19.699 -13.874 1.00 91.38 93 VAL A O 1
ATOM 718 N N . GLU A 1 94 ? -5.982 -19.456 -12.279 1.00 85.75 94 GLU A N 1
ATOM 719 C CA . GLU A 1 94 ? -4.947 -18.911 -13.159 1.00 85.75 94 GLU A CA 1
ATOM 720 C C . GLU A 1 94 ? -4.603 -19.895 -14.282 1.00 85.75 94 GLU A C 1
ATOM 722 O O . GLU A 1 94 ? -4.626 -19.511 -15.449 1.00 85.75 94 GLU A O 1
ATOM 727 N N . ILE A 1 95 ? -4.404 -21.178 -13.953 1.00 86.44 95 ILE A N 1
ATOM 728 C CA . ILE A 1 95 ? -4.185 -22.239 -14.947 1.00 86.44 95 ILE A CA 1
ATOM 729 C C . ILE A 1 95 ? -5.402 -22.384 -15.866 1.00 86.44 95 ILE A C 1
ATOM 731 O O . ILE A 1 95 ? -5.247 -22.460 -17.081 1.00 86.44 95 ILE A O 1
ATOM 735 N N . HIS A 1 96 ? -6.624 -22.399 -15.319 1.00 89.69 96 HIS A N 1
ATOM 736 C CA . HIS A 1 96 ? -7.834 -22.504 -16.137 1.00 89.69 96 HIS A CA 1
ATOM 737 C C . HIS A 1 96 ? -7.951 -21.342 -17.126 1.00 89.69 96 HIS A C 1
ATOM 739 O O . HIS A 1 96 ? -8.292 -21.564 -18.284 1.00 89.69 96 HIS A O 1
ATOM 745 N N . TYR A 1 97 ? -7.630 -20.125 -16.684 1.00 84.69 97 TYR A N 1
ATOM 746 C CA . TYR A 1 97 ? -7.699 -18.906 -17.488 1.00 84.69 97 TYR A CA 1
ATOM 747 C C . TYR A 1 97 ? -6.631 -18.828 -18.581 1.00 84.69 97 TYR A C 1
ATOM 749 O O . TYR A 1 97 ? -6.796 -18.045 -19.516 1.00 84.69 97 TYR A O 1
ATOM 757 N N . CYS A 1 98 ? -5.588 -19.664 -18.533 1.00 76.62 98 CYS A N 1
ATOM 758 C CA . CYS A 1 98 ? -4.684 -19.842 -19.670 1.00 76.62 98 CYS A CA 1
ATOM 759 C C . CYS A 1 98 ? -5.378 -20.508 -20.872 1.00 76.62 98 CYS A C 1
ATOM 761 O O . CYS A 1 98 ? -5.037 -20.196 -22.012 1.00 76.62 98 CYS A O 1
ATOM 763 N N . ASP A 1 99 ? -6.365 -21.377 -20.625 1.00 80.00 99 ASP A N 1
ATOM 764 C CA . ASP A 1 99 ? -6.998 -22.204 -21.661 1.00 80.00 99 ASP A CA 1
ATOM 765 C C . ASP A 1 99 ? -8.446 -21.797 -21.966 1.00 80.00 99 ASP A C 1
ATOM 767 O O . ASP A 1 99 ? -8.922 -21.935 -23.097 1.00 80.00 99 ASP A O 1
ATOM 771 N N . LYS A 1 100 ? -9.190 -21.357 -20.947 1.00 86.31 100 LYS A N 1
ATOM 772 C CA . LYS A 1 100 ? -10.633 -21.118 -21.007 1.00 86.31 100 LYS A CA 1
ATOM 773 C C . LYS A 1 100 ? -11.033 -19.907 -20.187 1.00 86.31 100 LYS A C 1
ATOM 775 O O . LYS A 1 100 ? -10.558 -19.669 -19.088 1.00 86.31 100 LYS A O 1
ATOM 780 N N . ILE A 1 101 ? -12.015 -19.194 -20.713 1.00 84.31 101 ILE A N 1
ATOM 781 C CA . ILE A 1 101 ? -12.491 -17.925 -20.155 1.00 84.31 101 ILE A CA 1
ATOM 782 C C . ILE A 1 101 ? -13.747 -18.093 -19.306 1.00 84.31 101 ILE A C 1
ATOM 784 O O . ILE A 1 101 ? -14.297 -17.132 -18.782 1.00 84.31 101 ILE A O 1
ATOM 788 N N . SER A 1 102 ? -14.258 -19.317 -19.236 1.00 92.12 102 SER A N 1
ATOM 789 C CA . SER A 1 102 ? -15.469 -19.671 -18.516 1.00 92.12 102 SER A CA 1
ATOM 790 C C . SER A 1 102 ? -15.172 -19.993 -17.057 1.00 92.12 102 SER A C 1
ATOM 792 O O . SER A 1 102 ? -14.036 -20.241 -16.663 1.00 92.12 102 SER A O 1
ATOM 794 N N . CYS A 1 103 ? -16.215 -20.059 -16.237 1.00 93.56 103 CYS A N 1
ATOM 795 C CA . CYS A 1 103 ? -16.099 -20.686 -14.929 1.00 93.56 103 CYS A CA 1
ATOM 796 C C . CYS A 1 103 ? -15.634 -22.156 -15.066 1.00 93.56 103 CYS A C 1
ATOM 798 O O . CYS A 1 103 ? -16.154 -22.870 -15.926 1.00 93.56 103 CYS A O 1
ATOM 800 N N . PRO A 1 104 ? -14.731 -22.649 -14.193 1.00 94.69 104 PRO A N 1
ATOM 801 C CA . PRO A 1 104 ? -14.307 -24.051 -14.206 1.00 94.69 104 PRO A CA 1
ATOM 802 C C . PRO A 1 104 ? -15.429 -25.071 -13.963 1.00 94.69 104 PRO A C 1
ATOM 804 O O . PRO A 1 104 ? -15.270 -26.249 -14.281 1.00 94.69 104 PRO A O 1
ATOM 807 N N . LEU A 1 105 ? -16.559 -24.651 -13.382 1.00 94.12 105 LEU A N 1
ATOM 808 C CA . LEU A 1 105 ? -17.700 -25.533 -13.145 1.00 94.12 105 LEU A CA 1
ATOM 809 C C . LEU A 1 105 ? -18.539 -25.686 -14.419 1.00 94.12 105 LEU A C 1
ATOM 811 O O . LEU A 1 105 ? -19.027 -24.685 -14.943 1.00 94.12 105 LEU A O 1
ATOM 815 N N . PRO A 1 106 ? -18.813 -26.923 -14.872 1.00 93.06 106 PRO A N 1
ATOM 816 C CA . PRO A 1 106 ? -19.464 -27.175 -16.159 1.00 93.06 106 PRO A CA 1
ATOM 817 C C . PRO A 1 106 ? -20.915 -26.676 -16.226 1.00 93.06 106 PRO A C 1
ATOM 819 O O . PRO A 1 106 ? -21.443 -26.455 -17.309 1.00 93.06 106 PRO A O 1
ATOM 822 N N . TYR A 1 107 ? -21.566 -26.487 -15.076 1.00 93.81 107 TYR A N 1
ATOM 823 C CA . TYR A 1 107 ? -22.926 -25.950 -14.983 1.00 93.81 107 TYR A CA 1
ATOM 824 C C . TYR A 1 107 ? -22.976 -24.416 -14.922 1.00 93.81 107 TYR A C 1
ATOM 826 O O . TYR A 1 107 ? -24.060 -23.836 -14.901 1.00 93.81 107 TYR A O 1
ATOM 834 N N . CYS A 1 108 ? -21.828 -23.736 -14.866 1.00 93.56 108 CYS A N 1
ATOM 835 C CA . CYS A 1 108 ? -21.762 -22.284 -14.839 1.00 93.56 108 CYS A CA 1
ATOM 836 C C . CYS A 1 108 ? -21.343 -21.749 -16.210 1.00 93.56 108 CYS A C 1
ATOM 838 O O . CYS A 1 108 ? -20.171 -21.763 -16.566 1.00 93.56 108 CYS A O 1
ATOM 840 N N . THR A 1 109 ? -22.299 -21.205 -16.960 1.00 92.88 109 THR A N 1
ATOM 841 C CA . THR A 1 109 ? -22.073 -20.661 -18.311 1.00 92.88 109 THR A CA 1
ATOM 842 C C . THR A 1 109 ? -21.534 -19.226 -18.311 1.00 92.88 109 THR A C 1
ATOM 844 O O . THR A 1 109 ? -21.620 -18.542 -19.328 1.00 92.88 109 THR A O 1
ATOM 847 N N . LYS A 1 110 ? -21.046 -18.712 -17.169 1.00 90.19 110 LYS A N 1
ATOM 848 C CA . LYS A 1 110 ? -20.468 -17.362 -17.122 1.00 90.19 110 LYS A CA 1
ATOM 849 C C . LYS A 1 110 ? -19.087 -17.380 -17.769 1.00 90.19 110 LYS A C 1
ATOM 851 O O . LYS A 1 110 ? -18.226 -18.153 -17.352 1.00 90.19 110 LYS A O 1
ATOM 856 N N . GLU A 1 111 ? -18.900 -16.492 -18.734 1.00 87.25 111 GLU A N 1
ATOM 857 C CA . GLU A 1 111 ? -17.620 -16.176 -19.362 1.00 87.25 111 GLU A CA 1
ATOM 858 C C . GLU A 1 111 ? -17.070 -14.864 -18.794 1.00 87.25 111 GLU A C 1
ATOM 860 O O . GLU A 1 111 ? -17.826 -13.948 -18.452 1.00 87.25 111 GLU A O 1
ATOM 865 N N . PHE A 1 112 ? -15.750 -14.777 -18.690 1.00 78.56 112 PHE A N 1
ATOM 866 C CA . PHE A 1 112 ? -15.011 -13.616 -18.217 1.00 78.56 112 PHE A CA 1
ATOM 867 C C . PHE A 1 112 ? -14.128 -13.114 -19.364 1.00 78.56 112 PHE A C 1
ATOM 869 O O . PHE A 1 112 ? -13.549 -13.927 -20.077 1.00 78.56 112 PHE A O 1
ATOM 876 N N . PRO A 1 113 ? -14.022 -11.804 -19.620 1.00 66.25 113 PRO A N 1
ATOM 877 C CA . PRO A 1 113 ? -13.187 -11.328 -20.712 1.00 66.25 113 PRO A CA 1
ATOM 878 C C . PRO A 1 113 ? -11.709 -11.656 -20.430 1.00 66.25 113 PRO A C 1
ATOM 880 O O . PRO A 1 113 ? -11.271 -11.635 -19.284 1.00 66.25 113 PRO A O 1
ATOM 883 N N . ILE A 1 114 ? -10.948 -11.994 -21.476 1.00 60.16 114 ILE A N 1
ATOM 884 C CA . ILE A 1 114 ? -9.518 -12.351 -21.351 1.00 60.16 114 ILE A CA 1
ATOM 885 C C . ILE A 1 114 ? -8.653 -11.106 -21.236 1.00 60.16 114 ILE A C 1
ATOM 887 O O . ILE A 1 114 ? -7.618 -11.124 -20.584 1.00 60.16 114 ILE A O 1
ATOM 891 N N . GLN A 1 115 ? -9.041 -10.041 -21.938 1.00 61.12 115 GLN A N 1
ATOM 892 C CA . GLN A 1 115 ? -8.153 -8.920 -22.199 1.00 61.12 115 GLN A CA 1
ATOM 893 C C . GLN A 1 115 ? -8.551 -7.711 -21.350 1.00 61.12 115 GLN A C 1
ATOM 895 O O . GLN A 1 115 ? -9.538 -7.039 -21.688 1.00 61.12 115 GLN A O 1
ATOM 900 N N . PRO A 1 116 ? -7.770 -7.382 -20.298 1.00 56.44 116 PRO A N 1
ATOM 901 C CA . PRO A 1 116 ? -8.020 -6.230 -19.433 1.00 56.44 116 PRO A CA 1
ATOM 902 C C . PRO A 1 116 ? -8.166 -4.924 -20.223 1.00 56.44 116 PRO A C 1
ATOM 904 O O . PRO A 1 116 ? -8.940 -4.050 -19.841 1.00 56.44 116 PRO A O 1
ATOM 907 N N . GLU A 1 117 ? -7.471 -4.822 -21.359 1.00 51.53 117 GLU A N 1
ATOM 908 C CA . GLU A 1 117 ? -7.470 -3.667 -22.261 1.00 51.53 117 GLU A CA 1
ATOM 909 C C . GLU A 1 117 ? -8.758 -3.477 -23.079 1.00 51.53 117 GLU A C 1
ATOM 911 O O . GLU A 1 117 ? -9.057 -2.359 -23.495 1.00 51.53 117 GLU A O 1
ATOM 916 N N . THR A 1 118 ? -9.562 -4.527 -23.268 1.00 59.47 118 THR A N 1
ATOM 917 C CA . THR A 1 118 ? -10.872 -4.426 -23.950 1.00 59.47 118 THR A CA 1
ATOM 918 C C . THR A 1 118 ? -12.019 -4.136 -22.989 1.00 59.47 118 THR A C 1
ATOM 920 O O . THR A 1 118 ? -13.107 -3.720 -23.392 1.00 59.47 118 THR A O 1
ATOM 923 N N . CYS A 1 119 ? -11.784 -4.336 -21.697 1.00 69.56 119 CYS A N 1
ATOM 924 C CA . CYS A 1 119 ? -12.785 -4.138 -20.676 1.00 69.56 119 CYS A CA 1
ATOM 925 C C . CYS A 1 119 ? -12.871 -2.667 -20.305 1.00 69.56 119 CYS A C 1
ATOM 927 O O . CYS A 1 119 ? -11.958 -2.121 -19.697 1.00 69.56 119 CYS A O 1
ATOM 929 N N . SER A 1 120 ? -13.998 -2.029 -20.605 1.00 58.78 120 SER A N 1
ATOM 930 C CA . SER A 1 120 ? -14.222 -0.619 -20.278 1.00 58.78 120 SER A CA 1
ATOM 931 C C . SER A 1 120 ? -14.077 -0.330 -18.783 1.00 58.78 120 SER A C 1
ATOM 933 O O . SER A 1 120 ? -13.576 0.733 -18.439 1.00 58.78 120 SER A O 1
ATOM 935 N N . LEU A 1 121 ? -14.430 -1.276 -17.901 1.00 60.97 121 LEU A N 1
ATOM 936 C CA . LEU A 1 121 ? -14.213 -1.157 -16.457 1.00 60.97 121 LEU A CA 1
ATOM 937 C C . LEU A 1 121 ? -12.743 -1.272 -16.083 1.00 60.97 121 LEU A C 1
ATOM 939 O O . LEU A 1 121 ? -12.286 -0.455 -15.303 1.00 60.97 121 LEU A O 1
ATOM 943 N N . CYS A 1 122 ? -11.992 -2.224 -16.637 1.00 61.25 122 CYS A N 1
ATOM 944 C CA . CYS A 1 122 ? -10.574 -2.369 -16.317 1.00 61.25 122 CYS A CA 1
ATOM 945 C C . CYS A 1 122 ? -9.705 -1.300 -17.017 1.00 61.25 122 CYS A C 1
ATOM 947 O O . CYS A 1 122 ? -8.729 -0.851 -16.434 1.00 61.25 122 CYS A O 1
ATOM 949 N N . ALA A 1 123 ? -10.103 -0.784 -18.183 1.00 54.75 123 ALA A N 1
ATOM 950 C CA . ALA A 1 123 ? -9.500 0.376 -18.838 1.00 54.75 123 ALA A CA 1
ATOM 951 C C . ALA A 1 123 ? -9.839 1.688 -18.113 1.00 54.75 123 ALA A C 1
ATOM 953 O O . ALA A 1 123 ? -8.966 2.529 -17.925 1.00 54.75 123 ALA A O 1
ATOM 954 N N . TYR A 1 124 ? -11.086 1.866 -17.662 1.00 54.19 124 TYR A N 1
ATOM 955 C CA . TYR A 1 124 ? -11.471 2.971 -16.779 1.00 54.19 124 TYR A CA 1
ATOM 956 C C . TYR A 1 124 ? -10.740 2.873 -15.442 1.00 54.19 124 TYR A C 1
ATOM 958 O O . TYR A 1 124 ? -10.227 3.876 -14.972 1.00 54.19 124 TYR A O 1
ATOM 966 N N . TRP A 1 125 ? -10.620 1.674 -14.870 1.00 55.09 125 TRP A N 1
ATOM 967 C CA . TRP A 1 125 ? -9.876 1.433 -13.639 1.00 55.09 125 TRP A CA 1
ATOM 968 C C . TRP A 1 125 ? -8.387 1.707 -13.846 1.00 55.09 125 TRP A C 1
ATOM 970 O O . TRP A 1 125 ? -7.824 2.440 -13.058 1.00 55.09 125 TRP A O 1
ATOM 980 N N . ALA A 1 126 ? -7.759 1.254 -14.928 1.00 53.78 126 ALA A N 1
ATOM 981 C CA . ALA A 1 126 ? -6.369 1.586 -15.255 1.00 53.78 126 ALA A CA 1
ATOM 982 C C . ALA A 1 126 ? -6.157 3.087 -15.543 1.00 53.78 126 ALA A C 1
ATOM 984 O O . ALA A 1 126 ? -5.075 3.621 -15.311 1.00 53.78 126 ALA A O 1
ATOM 985 N N . LYS A 1 127 ? -7.187 3.782 -16.046 1.00 48.41 127 LYS A N 1
ATOM 986 C CA . LYS A 1 127 ? -7.160 5.218 -16.364 1.00 48.41 127 LYS A CA 1
ATOM 987 C C . LYS A 1 127 ? -7.436 6.112 -15.150 1.00 48.41 127 LYS A C 1
ATOM 989 O O . LYS A 1 127 ? -6.833 7.175 -15.049 1.00 48.41 127 LYS A O 1
ATOM 994 N N . GLU A 1 128 ? -8.333 5.710 -14.251 1.00 47.72 128 GLU A N 1
ATOM 995 C CA . GLU A 1 128 ? -8.626 6.411 -12.991 1.00 47.72 128 GLU A CA 1
ATOM 996 C C . GLU A 1 128 ? -7.657 6.031 -11.867 1.00 47.72 128 GLU A C 1
ATOM 998 O O . GLU A 1 128 ? -7.332 6.878 -11.043 1.00 47.72 128 GLU A O 1
ATOM 1003 N N . ASN A 1 129 ? -7.131 4.805 -11.873 1.00 47.78 129 ASN A N 1
ATOM 1004 C CA . ASN A 1 129 ? -6.051 4.328 -11.004 1.00 47.78 129 ASN A CA 1
ATOM 1005 C C . ASN A 1 129 ? -4.730 4.336 -11.778 1.00 47.78 129 ASN A C 1
ATOM 1007 O O . ASN A 1 129 ? -4.010 3.338 -11.799 1.00 47.78 129 ASN A O 1
ATOM 1011 N N . GLY A 1 130 ? -4.451 5.455 -12.460 1.00 58.28 130 GLY A N 1
ATOM 1012 C CA . GLY A 1 130 ? -3.197 5.666 -13.178 1.00 58.28 130 GLY A CA 1
ATOM 1013 C C . GLY A 1 130 ? -1.984 5.270 -12.336 1.00 58.28 130 GLY A C 1
ATOM 1014 O O . GLY A 1 130 ? -2.073 5.246 -11.114 1.00 58.28 130 GLY A O 1
ATOM 1015 N N . VAL A 1 131 ? -0.884 4.948 -13.026 1.00 62.41 131 VAL A N 1
ATOM 1016 C CA . VAL A 1 131 ? 0.415 4.490 -12.503 1.00 62.41 131 VAL A CA 1
ATOM 1017 C C . VAL A 1 131 ? 0.483 4.504 -10.965 1.00 62.41 131 VAL A C 1
ATOM 1019 O O . VAL A 1 131 ? 0.643 5.589 -10.395 1.00 62.41 131 VAL A O 1
ATOM 1022 N N . PRO A 1 132 ? 0.307 3.342 -10.302 1.00 73.00 132 PRO A N 1
ATOM 1023 C CA . PRO A 1 132 ? -0.004 3.286 -8.880 1.00 73.00 132 PRO A CA 1
ATOM 1024 C C . PRO A 1 132 ? 1.017 4.100 -8.095 1.00 73.00 132 PRO A C 1
ATOM 1026 O O . PRO A 1 132 ? 2.232 3.915 -8.245 1.00 73.00 132 PRO A O 1
ATOM 1029 N N . LEU A 1 133 ? 0.511 5.039 -7.295 1.00 83.69 133 LEU A N 1
ATOM 1030 C CA . LEU A 1 133 ? 1.345 5.730 -6.332 1.00 83.69 133 LEU A CA 1
ATOM 1031 C C . LEU A 1 133 ? 1.793 4.704 -5.298 1.00 83.69 133 LEU A C 1
ATOM 1033 O O . LEU A 1 133 ? 1.021 3.856 -4.864 1.00 83.69 133 LEU A O 1
ATOM 1037 N N . LEU A 1 134 ? 3.063 4.764 -4.932 1.00 87.94 134 LEU A N 1
ATOM 1038 C CA . LEU A 1 134 ? 3.602 3.995 -3.828 1.00 87.94 134 LEU A CA 1
ATOM 1039 C C . LEU A 1 134 ? 4.241 4.940 -2.831 1.00 87.94 134 LEU A C 1
ATOM 1041 O O . LEU A 1 134 ? 4.946 5.883 -3.195 1.00 87.94 134 LEU A O 1
ATOM 1045 N N . VAL A 1 135 ? 4.047 4.647 -1.555 1.00 91.75 135 VAL A N 1
ATOM 1046 C CA . VAL A 1 135 ? 4.759 5.313 -0.472 1.00 91.75 135 VAL A CA 1
ATOM 1047 C C . VAL A 1 135 ? 5.937 4.462 -0.041 1.00 91.75 135 VAL A C 1
ATOM 1049 O O . VAL A 1 135 ? 5.828 3.250 0.121 1.00 91.75 135 VAL A O 1
ATOM 1052 N N . THR A 1 136 ? 7.083 5.108 0.169 1.00 91.12 136 THR A N 1
ATOM 1053 C CA . THR A 1 136 ? 8.210 4.476 0.860 1.00 91.12 136 THR A CA 1
ATOM 1054 C C . THR A 1 136 ? 7.994 4.608 2.360 1.00 91.12 136 THR A C 1
ATOM 1056 O O . THR A 1 136 ? 7.823 5.723 2.858 1.00 91.12 136 THR A O 1
ATOM 1059 N N . VAL A 1 137 ? 8.049 3.501 3.096 1.00 92.81 137 VAL A N 1
ATOM 1060 C CA . VAL A 1 137 ? 7.924 3.530 4.556 1.00 92.81 137 VAL A CA 1
ATOM 1061 C C . VAL A 1 137 ? 9.118 4.249 5.176 1.00 92.81 137 VAL A C 1
ATOM 1063 O O . VAL A 1 137 ? 10.253 3.777 5.095 1.00 92.81 137 VAL A O 1
ATOM 1066 N N . ARG A 1 138 ? 8.849 5.386 5.829 1.00 93.38 138 ARG A N 1
ATOM 1067 C CA . ARG A 1 138 ? 9.815 6.152 6.631 1.00 93.38 138 ARG A CA 1
ATOM 1068 C C . ARG A 1 138 ? 9.369 6.148 8.088 1.00 93.38 138 ARG A C 1
ATOM 1070 O O . ARG A 1 138 ? 8.638 7.039 8.520 1.00 93.38 138 ARG A O 1
ATOM 1077 N N . ALA A 1 139 ? 9.797 5.136 8.843 1.00 95.50 139 ALA A N 1
ATOM 1078 C CA . ALA A 1 139 ? 9.206 4.790 10.137 1.00 95.50 139 ALA A CA 1
ATOM 1079 C C . ALA A 1 139 ? 9.141 5.966 11.124 1.00 95.50 139 ALA A C 1
ATOM 1081 O O . ALA A 1 139 ? 8.068 6.291 11.628 1.00 95.50 139 ALA A O 1
ATOM 1082 N N . ALA A 1 140 ? 10.259 6.655 11.369 1.00 96.56 140 ALA A N 1
ATOM 1083 C CA . ALA A 1 140 ? 10.309 7.759 12.335 1.00 96.56 140 ALA A CA 1
ATOM 1084 C C . ALA A 1 140 ? 9.377 8.932 11.968 1.00 96.56 140 ALA A C 1
ATOM 1086 O O . ALA A 1 140 ? 8.706 9.505 12.835 1.00 96.56 140 ALA A O 1
ATOM 1087 N N . GLU A 1 141 ? 9.314 9.274 10.681 1.00 96.94 141 GLU A N 1
ATOM 1088 C CA . GLU A 1 141 ? 8.444 10.331 10.166 1.00 96.94 141 GLU A CA 1
ATOM 1089 C C . GLU A 1 141 ? 6.974 9.929 10.270 1.00 96.94 141 GLU A C 1
ATOM 1091 O O . GLU A 1 141 ? 6.167 10.668 10.834 1.00 96.94 141 GLU A O 1
ATOM 1096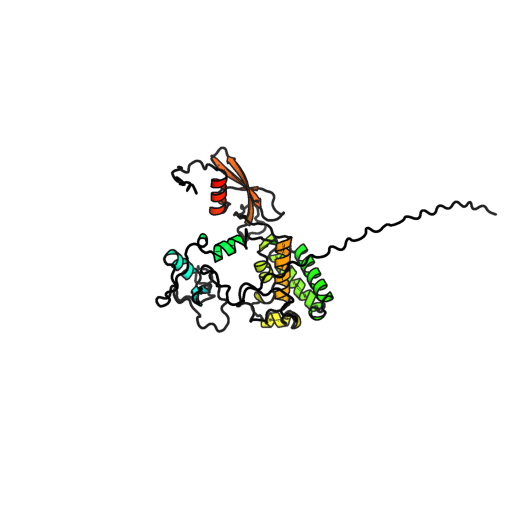 N N . MET A 1 142 ? 6.637 8.737 9.776 1.00 98.00 142 MET A N 1
ATOM 1097 C CA . MET A 1 142 ? 5.272 8.221 9.762 1.00 98.00 142 MET A CA 1
ATOM 1098 C C . MET A 1 142 ? 4.722 8.050 11.183 1.00 98.00 142 MET A C 1
ATOM 1100 O O . MET A 1 142 ? 3.624 8.519 11.460 1.00 98.00 142 MET A O 1
ATOM 1104 N N . VAL A 1 143 ? 5.503 7.509 12.129 1.00 98.50 143 VAL A N 1
ATOM 1105 C CA . VAL A 1 143 ? 5.127 7.424 13.557 1.00 98.50 143 VAL A CA 1
ATOM 1106 C C . VAL A 1 143 ? 4.791 8.805 14.127 1.00 98.50 143 VAL A C 1
ATOM 1108 O O . VAL A 1 143 ? 3.822 8.956 14.875 1.00 98.50 143 VAL A O 1
ATOM 1111 N N . THR A 1 144 ? 5.587 9.822 13.786 1.00 98.06 144 THR A N 1
ATOM 1112 C CA . THR A 1 144 ? 5.366 11.200 14.247 1.00 98.06 144 THR A CA 1
ATOM 1113 C C . THR A 1 144 ? 4.098 11.792 13.630 1.00 98.06 144 THR A C 1
ATOM 1115 O O . THR A 1 144 ? 3.286 12.375 14.352 1.00 98.06 144 THR A O 1
ATOM 1118 N N . SER A 1 145 ? 3.902 11.591 12.324 1.00 98.06 145 SER A N 1
ATOM 1119 C CA . SER A 1 145 ? 2.718 12.026 11.575 1.00 98.06 145 SER A CA 1
ATOM 1120 C C . SER A 1 145 ? 1.434 11.391 12.121 1.00 98.06 145 SER A C 1
ATOM 1122 O O . SER A 1 145 ? 0.514 12.111 12.507 1.00 98.06 145 SER A O 1
ATOM 1124 N N . ILE A 1 146 ? 1.410 10.064 12.280 1.00 98.31 146 ILE A N 1
ATOM 1125 C CA . ILE A 1 146 ? 0.283 9.303 12.841 1.00 98.31 146 ILE A CA 1
ATOM 1126 C C . ILE A 1 146 ? -0.058 9.795 14.246 1.00 98.31 146 ILE A C 1
ATOM 1128 O O . ILE A 1 146 ? -1.214 10.090 14.547 1.00 98.31 146 ILE A O 1
ATOM 1132 N N . ARG A 1 147 ? 0.949 9.927 15.122 1.00 98.38 147 ARG A N 1
ATOM 1133 C CA . ARG A 1 147 ? 0.730 10.390 16.498 1.00 98.38 147 ARG A CA 1
ATOM 1134 C C . ARG A 1 147 ? 0.120 11.788 16.530 1.00 98.38 147 ARG A C 1
ATOM 1136 O O . ARG A 1 147 ? -0.726 12.056 17.383 1.00 98.38 147 ARG A O 1
ATOM 1143 N N . LYS A 1 148 ? 0.574 12.685 15.652 1.00 98.19 148 LYS A N 1
ATOM 1144 C CA . LYS A 1 148 ? 0.008 14.030 15.524 1.00 98.19 148 LYS A CA 1
ATOM 1145 C C . LYS A 1 148 ? -1.443 13.954 15.040 1.00 98.19 148 LYS A C 1
ATOM 1147 O O . LYS A 1 148 ? -2.307 14.503 15.711 1.00 98.19 148 LYS A O 1
ATOM 1152 N N . ALA A 1 149 ? -1.718 13.209 13.971 1.00 97.56 149 ALA A N 1
ATOM 1153 C CA . ALA A 1 149 ? -3.062 13.050 13.415 1.00 97.56 149 ALA A CA 1
ATOM 1154 C C . ALA A 1 149 ? -4.066 12.462 14.429 1.00 97.56 149 ALA A C 1
ATOM 1156 O O . ALA A 1 149 ? -5.178 12.967 14.554 1.00 97.56 149 ALA A O 1
ATOM 1157 N N . LEU A 1 150 ? -3.666 11.468 15.232 1.00 97.25 150 LEU A N 1
ATOM 1158 C CA . LEU A 1 150 ? -4.504 10.926 16.312 1.00 97.25 150 LEU A CA 1
ATOM 1159 C C . LEU A 1 150 ? -4.813 11.963 17.403 1.00 97.25 150 LEU A C 1
ATOM 1161 O O . LEU A 1 150 ? -5.924 11.996 17.933 1.00 97.25 150 LEU A O 1
ATOM 1165 N N . LYS A 1 151 ? -3.835 12.803 17.768 1.00 97.12 151 LYS A N 1
ATOM 1166 C CA . LYS A 1 151 ? -4.047 13.887 18.739 1.00 97.12 151 LYS A CA 1
ATOM 1167 C C . LYS A 1 151 ? -4.986 14.948 18.183 1.00 97.12 151 LYS A C 1
ATOM 1169 O O . LYS A 1 151 ? -5.886 15.367 18.904 1.00 97.12 151 LYS A O 1
ATOM 1174 N N . ASP A 1 152 ? -4.800 15.333 16.925 1.00 96.31 152 ASP A N 1
ATOM 1175 C CA . ASP A 1 152 ? -5.645 16.316 16.251 1.00 96.31 152 ASP A CA 1
ATOM 1176 C C . ASP A 1 152 ? -7.100 15.800 16.214 1.00 96.31 152 ASP A C 1
ATOM 1178 O O . ASP A 1 152 ? -7.999 16.457 16.746 1.00 96.31 152 ASP A O 1
ATOM 1182 N N . LEU A 1 153 ? -7.319 14.549 15.787 1.00 95.00 153 LEU A N 1
ATOM 1183 C CA . LEU A 1 153 ? -8.635 13.890 15.803 1.00 95.00 153 LEU A CA 1
ATOM 1184 C C . LEU A 1 153 ? -9.293 13.879 17.200 1.00 95.00 153 LEU A C 1
ATOM 1186 O O . LEU A 1 153 ? -10.499 14.103 17.343 1.00 95.00 153 LEU A O 1
ATOM 1190 N N . ALA A 1 154 ? -8.509 13.638 18.254 1.00 94.88 154 ALA A N 1
ATOM 1191 C CA . ALA A 1 154 ? -9.006 13.631 19.629 1.00 94.88 154 ALA A CA 1
ATOM 1192 C C . ALA A 1 154 ? -9.395 15.028 20.148 1.00 94.88 154 ALA A C 1
ATOM 1194 O O . ALA A 1 154 ? -10.229 15.123 21.054 1.00 94.88 154 ALA A O 1
ATOM 1195 N N . THR A 1 155 ? -8.821 16.105 19.594 1.00 95.38 155 THR A N 1
ATOM 1196 C CA . THR A 1 155 ? -9.221 17.482 19.935 1.00 95.38 155 THR A CA 1
ATOM 1197 C C . THR A 1 155 ? -10.530 17.882 19.255 1.00 95.38 155 THR A C 1
ATOM 1199 O O . THR A 1 155 ? -11.354 18.546 19.881 1.00 95.38 155 THR A O 1
ATOM 1202 N N . GLU A 1 156 ? -10.776 17.410 18.030 1.00 92.25 156 GLU A N 1
ATOM 1203 C CA . GLU A 1 156 ? -12.037 17.631 17.309 1.00 92.25 156 GLU A CA 1
ATOM 1204 C C . GLU A 1 156 ? -13.227 16.918 17.963 1.00 92.25 156 GLU A C 1
ATOM 1206 O O . GLU A 1 156 ? -14.361 17.405 17.944 1.00 92.25 156 GLU A O 1
ATOM 1211 N N . THR A 1 157 ? -13.006 15.731 18.536 1.00 91.25 157 THR A N 1
ATOM 1212 C CA . THR A 1 157 ? -14.066 14.957 19.181 1.00 91.25 157 THR A CA 1
ATOM 1213 C C . THR A 1 157 ? -13.520 14.049 20.279 1.00 91.25 157 THR A C 1
ATOM 1215 O O . THR A 1 157 ? -12.763 13.110 20.037 1.00 91.25 157 THR A O 1
ATOM 1218 N N . LYS A 1 158 ? -14.022 14.246 21.509 1.00 92.12 158 LYS A N 1
ATOM 1219 C CA . LYS A 1 158 ? -13.657 13.433 22.685 1.00 92.12 158 LYS A CA 1
ATOM 1220 C C . LYS A 1 158 ? -13.950 11.935 22.515 1.00 92.12 158 LYS A C 1
ATOM 1222 O O . LYS A 1 158 ? -13.390 11.130 23.254 1.00 92.12 158 LYS A O 1
ATOM 1227 N N . LEU A 1 159 ? -14.797 11.543 21.561 1.00 91.25 159 LEU A N 1
ATOM 1228 C CA . LEU A 1 159 ? -15.102 10.134 21.275 1.00 91.25 159 LEU A CA 1
ATOM 1229 C C . LEU A 1 159 ? -13.878 9.355 20.767 1.00 91.25 159 LEU A C 1
ATOM 1231 O O . LEU A 1 159 ? -13.809 8.153 20.997 1.00 91.25 159 LEU A O 1
ATOM 1235 N N . TYR A 1 160 ? -12.902 10.037 20.159 1.00 93.56 160 TYR A N 1
ATOM 1236 C CA . TYR A 1 160 ? -11.637 9.443 19.709 1.00 93.56 160 TYR A CA 1
ATOM 1237 C C . TYR A 1 160 ? -10.513 9.577 20.747 1.00 93.56 160 TYR A C 1
ATOM 1239 O O . TYR A 1 160 ? -9.363 9.233 20.483 1.00 93.56 160 TYR A O 1
ATOM 1247 N N . SER A 1 161 ? -10.823 10.078 21.949 1.00 95.31 161 SER A N 1
ATOM 1248 C CA . SER A 1 161 ? -9.826 10.229 23.006 1.00 95.31 161 SER A CA 1
ATOM 1249 C C . SER A 1 161 ? -9.421 8.875 23.599 1.00 95.31 161 SER A C 1
ATOM 1251 O O . SER A 1 161 ? -10.220 8.133 24.193 1.00 95.31 161 SER A O 1
ATOM 1253 N N . LEU A 1 162 ? -8.132 8.580 23.467 1.00 96.00 162 LEU A N 1
ATOM 1254 C CA . LEU A 1 162 ? -7.479 7.437 24.086 1.00 96.00 162 LEU A CA 1
ATOM 1255 C C . LEU A 1 162 ? -6.872 7.851 25.424 1.00 96.00 162 LEU A C 1
ATOM 1257 O O . LEU A 1 162 ? -6.335 8.951 25.569 1.00 96.00 162 LEU A O 1
ATOM 1261 N N . SER A 1 163 ? -6.935 6.957 26.407 1.00 95.94 163 SER A N 1
ATOM 1262 C CA . SER A 1 163 ? -6.104 7.097 27.601 1.00 95.94 163 SER A CA 1
ATOM 1263 C C . SER A 1 163 ? -4.623 6.973 27.227 1.00 95.94 163 SER A C 1
ATOM 1265 O O . SER A 1 163 ? -4.268 6.390 26.199 1.00 95.94 163 SER A O 1
ATOM 1267 N N . ARG A 1 164 ? -3.734 7.496 28.077 1.00 96.50 164 ARG A N 1
ATOM 1268 C CA . ARG A 1 164 ? -2.285 7.410 27.847 1.00 96.50 164 ARG A CA 1
ATOM 1269 C C . ARG A 1 164 ? -1.801 5.961 27.624 1.00 96.50 164 ARG A C 1
ATOM 1271 O O . ARG A 1 164 ? -1.119 5.748 26.628 1.00 96.50 164 ARG A O 1
ATOM 1278 N N . PRO A 1 165 ? -2.206 4.955 28.430 1.00 96.62 165 PRO A N 1
ATOM 1279 C CA . PRO A 1 165 ? -1.800 3.568 28.189 1.00 96.62 165 PRO A CA 1
ATOM 1280 C C . PRO A 1 165 ? -2.302 2.986 26.859 1.00 96.62 165 PRO A C 1
ATOM 1282 O O . PRO A 1 165 ? -1.580 2.226 26.222 1.00 96.62 165 PRO A O 1
ATOM 1285 N N . GLU A 1 166 ? -3.524 3.326 26.431 1.00 95.94 166 GLU A N 1
ATOM 1286 C CA . GLU A 1 166 ? -4.072 2.876 25.139 1.00 95.94 166 GLU A CA 1
ATOM 1287 C C . GLU A 1 166 ? -3.284 3.478 23.968 1.00 95.94 166 GLU A C 1
ATOM 1289 O O . GLU A 1 166 ? -2.886 2.753 23.057 1.00 95.94 166 GLU A O 1
ATOM 1294 N N . MET A 1 167 ? -2.997 4.784 24.028 1.00 97.19 167 MET A N 1
ATOM 1295 C CA . MET A 1 167 ? -2.170 5.477 23.035 1.00 97.19 167 MET A CA 1
ATOM 1296 C C . MET A 1 167 ? -0.754 4.892 22.975 1.00 97.19 167 MET A C 1
ATOM 1298 O O . MET A 1 167 ? -0.235 4.653 21.889 1.00 97.19 167 MET A O 1
ATOM 1302 N N . ASP A 1 168 ? -0.128 4.631 24.125 1.00 97.31 168 ASP A N 1
ATOM 1303 C CA . ASP A 1 168 ? 1.231 4.085 24.183 1.00 97.31 168 ASP A CA 1
ATOM 1304 C C . ASP A 1 168 ? 1.304 2.671 23.579 1.00 97.31 168 ASP A C 1
ATOM 1306 O O . ASP A 1 168 ? 2.249 2.369 22.849 1.00 97.31 168 ASP A O 1
ATOM 1310 N N . ARG A 1 169 ? 0.299 1.814 23.822 1.00 97.12 169 ARG A N 1
ATOM 1311 C CA . ARG A 1 169 ? 0.209 0.481 23.196 1.00 97.12 169 ARG A CA 1
ATOM 1312 C C . ARG A 1 169 ? 0.026 0.568 21.684 1.00 97.12 169 ARG A C 1
ATOM 1314 O O . ARG A 1 169 ? 0.762 -0.095 20.957 1.00 97.12 169 ARG A O 1
ATOM 1321 N N . LEU A 1 170 ? -0.903 1.403 21.215 1.00 97.31 170 LEU A N 1
ATOM 1322 C CA . LEU A 1 170 ? -1.140 1.599 19.783 1.00 97.31 170 LEU A CA 1
ATOM 1323 C C . LEU A 1 170 ? 0.115 2.130 19.081 1.00 97.31 170 LEU A C 1
ATOM 1325 O O . LEU A 1 170 ? 0.543 1.591 18.067 1.00 97.31 170 LEU A O 1
ATOM 1329 N N . MET A 1 171 ? 0.754 3.157 19.647 1.00 98.19 171 MET A N 1
ATOM 1330 C CA . MET A 1 171 ? 1.944 3.752 19.041 1.00 98.19 171 MET A CA 1
ATOM 1331 C C . MET A 1 171 ? 3.170 2.840 19.097 1.00 98.19 171 MET A C 1
ATOM 1333 O O . MET A 1 171 ? 4.062 3.007 18.268 1.00 98.19 171 MET A O 1
ATOM 1337 N N . ARG A 1 172 ? 3.237 1.898 20.048 1.00 97.69 172 ARG A N 1
ATOM 1338 C CA . ARG A 1 172 ? 4.253 0.839 20.041 1.00 97.69 172 ARG A CA 1
ATOM 1339 C C . ARG A 1 172 ? 4.054 -0.077 18.838 1.00 97.69 172 ARG A C 1
ATOM 1341 O O . ARG A 1 172 ? 4.985 -0.219 18.062 1.00 97.69 172 ARG A O 1
ATOM 1348 N N . HIS A 1 173 ? 2.837 -0.580 18.629 1.00 97.00 173 HIS A N 1
ATOM 1349 C CA . HIS A 1 173 ? 2.508 -1.400 17.459 1.00 97.00 173 HIS A CA 1
ATOM 1350 C C . HIS A 1 173 ? 2.829 -0.692 16.137 1.00 97.00 173 HIS A C 1
ATOM 1352 O O . HIS A 1 173 ? 3.528 -1.250 15.297 1.00 97.00 173 HIS A O 1
ATOM 1358 N N . VAL A 1 174 ? 2.397 0.565 15.983 1.00 97.75 174 VAL A N 1
ATOM 1359 C CA . VAL A 1 174 ? 2.692 1.375 14.789 1.00 97.75 174 VAL A CA 1
ATOM 1360 C C . VAL A 1 174 ? 4.200 1.523 14.578 1.00 97.75 174 VAL A C 1
ATOM 1362 O O . VAL A 1 174 ? 4.683 1.388 13.459 1.00 97.75 174 VAL A O 1
ATOM 1365 N N . LYS A 1 175 ? 4.959 1.800 15.646 1.00 98.12 175 LYS A N 1
ATOM 1366 C CA . LYS A 1 175 ? 6.415 1.942 15.562 1.00 98.12 175 L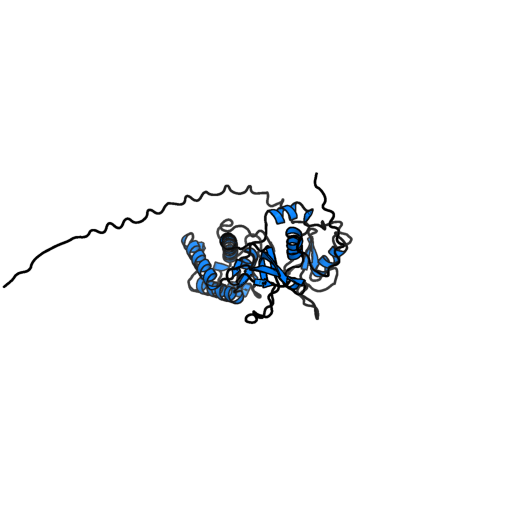YS A CA 1
ATOM 1367 C C . LYS A 1 175 ? 7.075 0.634 15.139 1.00 98.12 175 LYS A C 1
ATOM 1369 O O . LYS A 1 175 ? 7.861 0.657 14.201 1.00 98.12 175 LYS A O 1
ATOM 1374 N N . ASP A 1 176 ? 6.756 -0.463 15.817 1.00 96.06 176 ASP A N 1
ATOM 1375 C CA . ASP A 1 176 ? 7.380 -1.763 15.578 1.00 96.06 176 ASP A CA 1
ATOM 1376 C C . ASP A 1 176 ? 7.090 -2.236 14.144 1.00 96.06 176 ASP A C 1
ATOM 1378 O O . ASP A 1 176 ? 8.021 -2.565 13.410 1.00 96.06 176 ASP A O 1
ATOM 1382 N N . THR A 1 177 ? 5.835 -2.114 13.699 1.00 95.75 177 THR A N 1
ATOM 1383 C CA . THR A 1 177 ? 5.409 -2.452 12.332 1.00 95.75 177 THR A CA 1
ATOM 1384 C C . THR A 1 177 ? 6.119 -1.595 11.284 1.00 95.75 177 THR A C 1
ATOM 1386 O O . THR A 1 177 ? 6.693 -2.108 10.327 1.00 95.75 177 THR A O 1
ATOM 1389 N N . LEU A 1 178 ? 6.147 -0.269 11.449 1.00 96.25 178 LEU A N 1
ATOM 1390 C CA . LEU A 1 178 ? 6.811 0.597 10.471 1.00 96.25 178 LEU A CA 1
ATOM 1391 C C . LEU A 1 178 ? 8.332 0.403 10.452 1.00 96.25 178 LEU A C 1
ATOM 1393 O O . LEU A 1 178 ? 8.943 0.582 9.402 1.00 96.25 178 LEU A O 1
ATOM 1397 N N . THR A 1 179 ? 8.950 0.052 11.583 1.00 94.12 179 THR A N 1
ATOM 1398 C CA . THR A 1 179 ? 10.378 -0.286 11.651 1.00 94.12 179 THR A CA 1
ATOM 1399 C C . THR A 1 179 ? 10.675 -1.606 10.940 1.00 94.12 179 THR A C 1
ATOM 1401 O O . THR A 1 179 ? 11.636 -1.671 10.179 1.00 94.12 179 THR A O 1
ATOM 1404 N N . GLU A 1 180 ? 9.847 -2.635 11.119 1.00 89.06 180 GLU A N 1
ATOM 1405 C CA . GLU A 1 180 ? 9.975 -3.901 10.383 1.00 89.06 180 GLU A CA 1
ATOM 1406 C C . GLU A 1 180 ? 9.824 -3.704 8.864 1.00 89.06 180 GLU A C 1
ATOM 1408 O O . GLU A 1 180 ? 10.521 -4.330 8.061 1.00 89.06 180 GLU A O 1
ATOM 1413 N N . HIS A 1 181 ? 8.945 -2.786 8.466 1.00 89.31 181 HIS A N 1
ATOM 1414 C CA . HIS A 1 181 ? 8.656 -2.482 7.069 1.00 89.31 181 HIS A CA 1
ATOM 1415 C C . HIS A 1 181 ? 9.466 -1.294 6.525 1.00 89.31 181 HIS A C 1
ATOM 1417 O O . HIS A 1 181 ? 9.170 -0.809 5.431 1.00 89.31 181 HIS A O 1
ATOM 1423 N N . GLU A 1 182 ? 10.489 -0.817 7.243 1.00 89.50 182 GLU A N 1
ATOM 1424 C CA . GLU A 1 182 ? 11.223 0.389 6.862 1.00 89.50 182 GLU A CA 1
ATOM 1425 C C . GLU A 1 182 ? 11.867 0.233 5.476 1.00 89.50 182 GLU A C 1
ATOM 1427 O O . GLU A 1 182 ? 12.515 -0.772 5.173 1.00 89.50 182 GLU A O 1
ATOM 1432 N N . TRP A 1 183 ? 11.689 1.250 4.627 1.00 84.00 183 TRP A N 1
ATOM 1433 C CA . TRP A 1 183 ? 12.144 1.286 3.231 1.00 84.00 183 TRP A CA 1
ATOM 1434 C C . TRP A 1 183 ? 11.465 0.314 2.269 1.00 84.00 183 TRP A C 1
ATOM 1436 O O . TRP A 1 183 ? 11.889 0.219 1.117 1.00 84.00 183 TRP A O 1
ATOM 1446 N N . ARG A 1 184 ? 10.416 -0.383 2.704 1.00 85.19 184 ARG A N 1
ATOM 1447 C CA . ARG A 1 184 ? 9.523 -1.096 1.791 1.00 85.19 184 ARG A CA 1
ATOM 1448 C C . ARG A 1 184 ? 8.507 -0.125 1.190 1.00 85.19 184 ARG A C 1
ATOM 1450 O O . ARG A 1 184 ? 8.349 1.005 1.662 1.00 85.19 184 ARG A O 1
ATOM 1457 N N . TYR A 1 185 ? 7.839 -0.578 0.139 1.00 87.12 185 TYR A N 1
ATOM 1458 C CA . TYR A 1 185 ? 6.900 0.223 -0.634 1.00 87.12 185 TYR A CA 1
ATOM 1459 C C . TYR A 1 185 ? 5.504 -0.372 -0.526 1.00 87.12 185 TYR A C 1
ATOM 1461 O O . TYR A 1 185 ? 5.355 -1.583 -0.673 1.00 87.12 185 TYR A O 1
ATOM 1469 N N . TYR A 1 186 ? 4.508 0.476 -0.296 1.00 89.19 186 TYR A N 1
ATOM 1470 C CA . TYR A 1 186 ? 3.104 0.079 -0.184 1.00 89.19 186 TYR A CA 1
ATOM 1471 C C . TYR A 1 186 ? 2.229 1.064 -0.942 1.00 89.19 186 TYR A C 1
ATOM 1473 O O . TYR A 1 186 ? 2.578 2.243 -1.038 1.00 89.19 186 TYR A O 1
ATOM 1481 N N . SER A 1 187 ? 1.091 0.594 -1.448 1.00 89.62 187 SER A N 1
ATOM 1482 C CA . SER A 1 187 ? -0.020 1.502 -1.723 1.00 89.62 187 SER A CA 1
ATOM 1483 C C . SER A 1 187 ? -0.594 2.032 -0.402 1.00 89.62 187 SER A C 1
ATOM 1485 O O . SER A 1 187 ? -0.330 1.488 0.675 1.00 89.62 187 SER A O 1
ATOM 1487 N N . GLY A 1 188 ? -1.409 3.081 -0.459 1.00 91.25 188 GLY A N 1
ATOM 1488 C CA . GLY A 1 188 ? -2.115 3.605 0.708 1.00 91.25 188 GLY A CA 1
ATOM 1489 C C . GLY A 1 188 ? -3.015 2.550 1.361 1.00 91.25 188 GLY A C 1
ATOM 1490 O O . GLY A 1 188 ? -3.113 2.504 2.586 1.00 91.25 188 GLY A O 1
ATOM 1491 N N . ASN A 1 189 ? -3.616 1.659 0.565 1.00 90.25 189 ASN A N 1
ATOM 1492 C CA . ASN A 1 189 ? -4.434 0.559 1.080 1.00 90.25 189 ASN A CA 1
ATOM 1493 C C . ASN A 1 189 ? -3.579 -0.484 1.810 1.00 90.25 189 ASN A C 1
ATOM 1495 O O . ASN A 1 189 ? -3.853 -0.769 2.973 1.00 90.25 189 ASN A O 1
ATOM 1499 N N . ASP A 1 190 ? -2.510 -0.983 1.185 1.00 90.06 190 ASP A N 1
ATOM 1500 C CA . ASP A 1 190 ? -1.660 -2.008 1.809 1.00 90.06 190 ASP A CA 1
ATOM 1501 C C . ASP A 1 190 ? -0.987 -1.473 3.084 1.00 90.06 190 ASP A C 1
ATOM 1503 O O . ASP A 1 190 ? -0.859 -2.184 4.080 1.00 90.06 190 ASP A O 1
ATOM 1507 N N . LEU A 1 191 ? -0.590 -0.191 3.085 1.00 94.50 191 LEU A N 1
ATOM 1508 C CA . LEU A 1 191 ? -0.030 0.455 4.271 1.00 94.50 191 LEU A CA 1
ATOM 1509 C C . LEU A 1 191 ? -1.053 0.512 5.413 1.00 94.50 191 LEU A C 1
ATOM 1511 O O . LEU A 1 191 ? -0.698 0.302 6.572 1.00 94.50 191 LEU A O 1
ATOM 1515 N N . ALA A 1 192 ? -2.316 0.805 5.103 1.00 94.50 192 ALA A N 1
ATOM 1516 C CA . ALA A 1 192 ? -3.379 0.814 6.098 1.00 94.50 192 ALA A CA 1
ATOM 1517 C C . ALA A 1 192 ? -3.610 -0.572 6.703 1.00 94.50 192 ALA A C 1
ATOM 1519 O O . ALA A 1 192 ? -3.827 -0.672 7.908 1.00 94.50 192 ALA A O 1
ATOM 1520 N N . GLU A 1 193 ? -3.549 -1.620 5.880 1.00 92.38 193 GLU A N 1
ATOM 1521 C CA . GLU A 1 193 ? -3.729 -3.001 6.322 1.00 92.38 193 GLU A CA 1
ATOM 1522 C C . GLU A 1 193 ? -2.620 -3.451 7.267 1.00 92.38 193 GLU A C 1
ATOM 1524 O O . GLU A 1 193 ? -2.920 -3.988 8.332 1.00 92.38 193 GLU A O 1
ATOM 1529 N N . ILE A 1 194 ? -1.351 -3.186 6.936 1.00 95.19 194 ILE A N 1
ATOM 1530 C CA . ILE A 1 194 ? -0.249 -3.570 7.830 1.00 95.19 194 ILE A CA 1
ATOM 1531 C C . ILE A 1 194 ? -0.276 -2.789 9.147 1.00 95.19 194 ILE A C 1
ATOM 1533 O O . ILE A 1 194 ? 0.136 -3.316 10.174 1.00 95.19 194 ILE A O 1
ATOM 1537 N N . LEU A 1 195 ? -0.783 -1.552 9.137 1.00 96.44 195 LEU A N 1
ATOM 1538 C CA . LEU A 1 195 ? -0.938 -0.725 10.336 1.00 96.44 195 LEU A CA 1
ATOM 1539 C C . LEU A 1 195 ? -2.151 -1.105 11.197 1.00 96.44 195 LEU A C 1
ATOM 1541 O O . LEU A 1 195 ? -2.268 -0.599 12.315 1.00 96.44 195 LEU A O 1
ATOM 1545 N N . ASP A 1 196 ? -3.067 -1.930 10.689 1.00 95.50 196 ASP A N 1
ATOM 1546 C CA . ASP A 1 196 ? -4.270 -2.334 11.405 1.00 95.50 196 ASP A CA 1
ATOM 1547 C C . ASP A 1 196 ? -3.944 -3.435 12.436 1.00 95.50 196 ASP A C 1
ATOM 1549 O O . ASP A 1 196 ? -3.699 -4.590 12.067 1.00 95.50 196 ASP A O 1
ATOM 1553 N N . PRO A 1 197 ? -4.004 -3.133 13.749 1.00 95.00 197 PRO A N 1
ATOM 1554 C CA . PRO A 1 197 ? -3.618 -4.082 14.790 1.00 95.00 197 PRO A CA 1
ATOM 1555 C C . PRO A 1 197 ? -4.565 -5.280 14.928 1.00 95.00 197 PRO A C 1
ATOM 1557 O O . PRO A 1 197 ? -4.254 -6.211 15.674 1.00 95.00 197 PRO A O 1
ATOM 1560 N N . PHE A 1 198 ? -5.739 -5.245 14.295 1.00 94.12 198 PHE A N 1
ATOM 1561 C CA . PHE A 1 198 ? -6.759 -6.285 14.413 1.00 94.12 198 PHE A CA 1
ATOM 1562 C C . PHE A 1 198 ? -6.852 -7.158 13.168 1.00 94.12 198 PHE A C 1
ATOM 1564 O O . PHE A 1 198 ? -7.242 -8.323 13.268 1.00 94.12 198 PHE A O 1
ATOM 1571 N N . LEU A 1 199 ? -6.476 -6.613 12.012 1.00 89.75 199 LEU A N 1
ATOM 1572 C CA . LEU A 1 199 ? -6.570 -7.324 10.745 1.00 89.75 199 LEU A CA 1
ATOM 1573 C C . LEU A 1 199 ? -5.573 -8.482 10.666 1.00 89.75 199 LEU A C 1
ATOM 1575 O O . LEU A 1 199 ? -5.932 -9.579 10.249 1.00 89.75 199 LEU A O 1
ATOM 1579 N N . LEU A 1 200 ? -4.343 -8.251 11.127 1.00 82.50 200 LEU A N 1
ATOM 1580 C CA . LEU A 1 200 ? -3.254 -9.234 11.090 1.00 82.50 200 LEU A CA 1
ATOM 1581 C C . LEU A 1 200 ? -3.128 -10.059 12.384 1.00 82.50 200 LEU A C 1
ATOM 1583 O O . LEU A 1 200 ? -2.182 -10.830 12.551 1.00 82.50 200 LEU A O 1
ATOM 1587 N N . ALA A 1 201 ? -4.061 -9.903 13.327 1.00 87.00 201 ALA A N 1
ATOM 1588 C CA . ALA A 1 201 ? -4.019 -10.617 14.596 1.00 87.00 201 ALA A CA 1
ATOM 1589 C C . ALA A 1 201 ? -4.435 -12.088 14.428 1.00 87.00 201 ALA A C 1
ATOM 1591 O O . ALA A 1 201 ? -5.565 -12.382 14.043 1.00 87.00 201 ALA A O 1
ATOM 1592 N N . VAL A 1 202 ? -3.548 -13.015 14.812 1.00 82.12 202 VAL A N 1
ATOM 1593 C CA . VAL A 1 202 ? -3.848 -14.463 14.858 1.00 82.12 202 VAL A CA 1
ATOM 1594 C C . VAL A 1 202 ? -5.029 -14.758 15.793 1.00 82.12 202 VAL A C 1
ATOM 1596 O O . VAL A 1 202 ? -5.873 -15.601 15.495 1.00 82.12 202 VAL A O 1
ATOM 1599 N N . ASP A 1 203 ? -5.097 -14.038 16.914 1.00 86.38 203 ASP A N 1
ATOM 1600 C CA . ASP A 1 203 ? -6.204 -14.072 17.867 1.00 86.38 203 ASP A CA 1
ATOM 1601 C C . ASP A 1 203 ? -6.784 -12.657 18.017 1.00 86.38 203 ASP A C 1
ATOM 1603 O O . ASP A 1 203 ? -6.245 -11.804 18.734 1.00 86.38 203 ASP A O 1
ATOM 1607 N N . GLN A 1 204 ? -7.882 -12.402 17.302 1.00 85.00 204 GLN A N 1
ATOM 1608 C CA . GLN A 1 204 ? -8.573 -11.112 17.332 1.00 85.00 204 GLN A CA 1
ATOM 1609 C C . GLN A 1 204 ? -9.135 -10.784 18.719 1.00 85.00 204 GLN A C 1
ATOM 1611 O O . GLN A 1 204 ? -9.071 -9.627 19.134 1.00 85.00 204 GLN A O 1
ATOM 1616 N N . ASP A 1 205 ? -9.629 -11.773 19.467 1.00 87.50 205 ASP A N 1
ATOM 1617 C CA . ASP A 1 205 ? -10.197 -11.545 20.798 1.00 87.50 205 ASP A CA 1
ATOM 1618 C C . ASP A 1 205 ? -9.101 -11.133 21.791 1.00 87.50 205 ASP A C 1
ATOM 1620 O O . ASP A 1 205 ? -9.278 -10.198 22.587 1.00 87.50 205 ASP A O 1
ATOM 1624 N N . ALA A 1 206 ? -7.926 -11.765 21.704 1.00 90.31 206 ALA A N 1
ATOM 1625 C CA . ALA A 1 206 ? -6.753 -11.353 22.466 1.00 90.31 206 ALA A CA 1
ATOM 1626 C C . ALA A 1 206 ? -6.291 -9.938 22.085 1.00 90.31 206 ALA A C 1
ATOM 1628 O O . ALA A 1 206 ? -6.001 -9.132 22.977 1.00 90.31 206 ALA A O 1
ATOM 1629 N N . ALA A 1 207 ? -6.276 -9.597 20.791 1.00 91.62 207 ALA A N 1
ATOM 1630 C CA . ALA A 1 207 ? -5.937 -8.252 20.329 1.00 91.62 207 ALA A CA 1
ATOM 1631 C C . ALA A 1 207 ? -6.938 -7.206 20.852 1.00 91.62 207 ALA A C 1
ATOM 1633 O O . ALA A 1 207 ? -6.536 -6.177 21.404 1.00 91.62 207 ALA A O 1
ATOM 1634 N N . TYR A 1 208 ? -8.242 -7.486 20.781 1.00 91.62 208 TYR A N 1
ATOM 1635 C CA . TYR A 1 208 ? -9.296 -6.622 21.318 1.00 91.62 208 TYR A CA 1
ATOM 1636 C C . TYR A 1 208 ? -9.121 -6.361 22.813 1.00 91.62 208 TYR A C 1
ATOM 1638 O O . TYR A 1 208 ? -9.230 -5.216 23.268 1.00 91.62 208 TYR A O 1
ATOM 1646 N N . LYS A 1 209 ? -8.782 -7.403 23.577 1.00 93.56 209 LYS A N 1
ATOM 1647 C CA . LYS A 1 209 ? -8.498 -7.283 25.008 1.00 93.56 209 LYS A CA 1
ATOM 1648 C C . LYS A 1 209 ? -7.223 -6.480 25.281 1.00 93.56 209 LYS A C 1
ATOM 1650 O O . LYS A 1 209 ? -7.216 -5.661 26.199 1.00 93.56 209 LYS A O 1
ATOM 1655 N N . TYR A 1 210 ? -6.163 -6.692 24.500 1.00 94.69 210 TYR A N 1
ATOM 1656 C CA . TYR A 1 210 ? -4.868 -6.033 24.681 1.00 94.69 210 TYR A CA 1
ATOM 1657 C C . TYR A 1 210 ? -4.925 -4.530 24.387 1.00 94.69 210 TYR A C 1
ATOM 1659 O O . TYR A 1 210 ? -4.481 -3.711 25.198 1.00 94.69 210 TYR A O 1
ATOM 1667 N N . TYR A 1 211 ? -5.483 -4.146 23.237 1.00 93.81 211 TYR A N 1
ATOM 1668 C CA . TYR A 1 211 ? -5.546 -2.743 22.829 1.00 93.81 211 TYR A CA 1
ATOM 1669 C C . TYR A 1 211 ? -6.608 -1.970 23.616 1.00 93.81 211 TYR A C 1
ATOM 1671 O O . TYR A 1 211 ? -6.364 -0.826 24.011 1.00 93.81 211 TYR A O 1
ATOM 1679 N N . GLY A 1 212 ? -7.717 -2.629 23.957 1.00 93.06 212 GLY A N 1
ATOM 1680 C CA . GLY A 1 212 ? -8.789 -2.091 24.785 1.00 93.06 212 GLY A CA 1
ATOM 1681 C C . GLY A 1 212 ? -10.051 -1.777 23.984 1.00 93.06 212 GLY A C 1
ATOM 1682 O O . GLY A 1 212 ? -10.008 -1.389 22.816 1.00 93.06 212 GLY A O 1
ATOM 1683 N N . ALA A 1 213 ? -11.204 -1.895 24.649 1.00 91.62 213 ALA A N 1
ATOM 1684 C CA . ALA A 1 213 ? -12.521 -1.831 24.015 1.00 91.62 213 ALA A CA 1
ATOM 1685 C C . ALA A 1 213 ? -12.817 -0.509 23.284 1.00 91.62 213 ALA A C 1
ATOM 1687 O O . ALA A 1 213 ? -13.690 -0.477 22.423 1.00 91.62 213 ALA A O 1
ATOM 1688 N N . LYS A 1 214 ? -12.125 0.592 23.611 1.00 93.44 214 LYS A N 1
ATOM 1689 C CA . LYS A 1 214 ? -12.304 1.868 22.906 1.00 93.44 214 LYS A CA 1
ATOM 1690 C C . LYS A 1 214 ? -11.833 1.813 21.457 1.00 93.44 214 LYS A C 1
ATOM 1692 O O . LYS A 1 214 ? -12.510 2.386 20.613 1.00 93.44 214 LYS A O 1
ATOM 1697 N N . LEU A 1 215 ? -10.707 1.156 21.178 1.00 93.56 215 LEU A N 1
ATOM 1698 C CA . LEU A 1 215 ? -10.118 1.089 19.835 1.00 93.56 215 LEU A CA 1
ATOM 1699 C C . LEU A 1 215 ? -10.911 0.177 18.894 1.00 93.56 215 LEU A C 1
ATOM 1701 O O . LEU A 1 215 ? -10.960 0.431 17.698 1.00 93.56 215 LEU A O 1
ATOM 1705 N N . VAL A 1 216 ? -11.567 -0.840 19.456 1.00 93.62 216 VAL A N 1
ATOM 1706 C CA . VAL A 1 216 ? -12.347 -1.856 18.728 1.00 93.62 216 VAL A CA 1
ATOM 1707 C C . VAL A 1 216 ? -13.726 -1.345 18.304 1.00 93.62 216 VAL A C 1
ATOM 1709 O O . VAL A 1 216 ? -14.362 -1.899 17.411 1.00 93.62 216 VAL A O 1
ATOM 1712 N N . ARG A 1 217 ? -14.231 -0.290 18.955 1.00 93.69 217 ARG A N 1
ATOM 1713 C CA . ARG A 1 217 ? -15.562 0.240 18.646 1.00 93.69 217 ARG A CA 1
ATOM 1714 C C . ARG A 1 217 ? -15.621 0.742 17.202 1.00 93.69 217 ARG A C 1
ATOM 1716 O O . ARG A 1 217 ? -14.652 1.338 16.732 1.00 93.69 217 ARG A O 1
ATOM 1723 N N . PRO A 1 218 ? -16.767 0.592 16.526 1.00 92.75 218 PRO A N 1
ATOM 1724 C CA . PRO A 1 218 ? -16.982 1.247 15.248 1.00 92.75 218 PRO A CA 1
ATOM 1725 C C . PRO A 1 218 ? -16.844 2.765 15.355 1.00 92.75 218 PRO A C 1
ATOM 1727 O O . PRO A 1 218 ? -17.015 3.342 16.436 1.00 92.75 218 PRO A O 1
ATOM 1730 N N . ALA A 1 219 ? -16.575 3.421 14.225 1.00 89.12 219 ALA A N 1
ATOM 1731 C CA . ALA A 1 219 ? -16.579 4.878 14.157 1.00 89.12 219 ALA A CA 1
ATOM 1732 C C . ALA A 1 219 ? -17.918 5.427 14.692 1.00 89.12 219 ALA A C 1
ATOM 1734 O O . ALA A 1 219 ? -18.973 5.060 14.170 1.00 89.12 219 ALA A O 1
ATOM 1735 N N . PRO A 1 220 ? -17.914 6.323 15.701 1.00 84.31 220 PRO A N 1
ATOM 1736 C CA . PRO A 1 220 ? -19.144 6.869 16.278 1.00 84.31 220 PRO A CA 1
ATOM 1737 C C . PRO A 1 220 ? -20.033 7.581 15.254 1.00 84.31 220 PRO A C 1
AT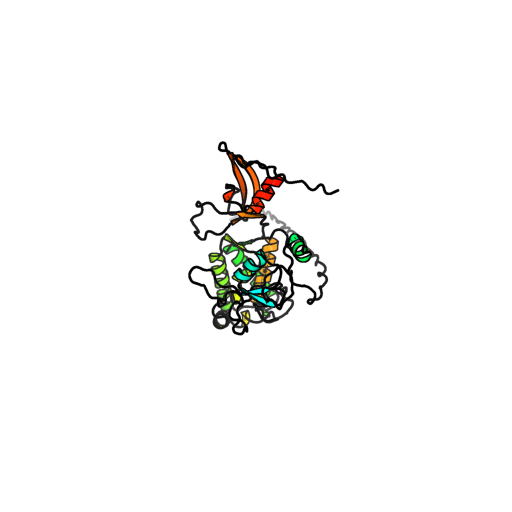OM 1739 O O . PRO A 1 220 ? -21.238 7.708 15.449 1.00 84.31 220 PRO A O 1
ATOM 1742 N N . ARG A 1 221 ? -19.429 8.065 14.163 1.00 84.06 221 ARG A N 1
ATOM 1743 C CA . ARG A 1 221 ? -20.121 8.626 13.006 1.00 84.06 221 ARG A CA 1
ATOM 1744 C C . ARG A 1 221 ? -19.750 7.794 11.784 1.00 84.06 221 ARG A C 1
ATOM 1746 O O . ARG A 1 221 ? -18.588 7.775 11.389 1.00 84.06 221 ARG A O 1
ATOM 1753 N N . GLY A 1 222 ? -20.737 7.155 11.157 1.00 74.19 222 GLY A N 1
ATOM 1754 C CA . GLY A 1 222 ? -20.523 6.287 9.989 1.00 74.19 222 GLY A CA 1
ATOM 1755 C C . GLY A 1 222 ? -19.966 6.991 8.742 1.00 74.19 222 GLY A C 1
ATOM 1756 O O . GLY A 1 222 ? -19.640 6.324 7.770 1.00 74.19 222 GLY A O 1
ATOM 1757 N N . ASN A 1 223 ? -19.861 8.324 8.759 1.00 80.69 223 ASN A N 1
ATOM 1758 C CA . ASN A 1 223 ? -19.275 9.153 7.705 1.00 80.69 223 ASN A CA 1
ATOM 1759 C C . ASN A 1 223 ? -17.989 9.883 8.134 1.00 80.69 223 ASN A C 1
ATOM 1761 O O . ASN A 1 223 ? -17.531 10.745 7.391 1.00 80.69 223 ASN A O 1
ATOM 1765 N N . ALA A 1 224 ? -17.440 9.605 9.325 1.00 84.12 224 ALA A N 1
ATOM 1766 C CA . ALA A 1 224 ? -16.201 10.246 9.780 1.00 84.12 224 ALA A CA 1
ATOM 1767 C C . ALA A 1 224 ? -14.991 9.839 8.935 1.00 84.12 224 ALA A C 1
ATOM 1769 O O . ALA A 1 224 ? -14.089 10.643 8.746 1.00 84.12 224 ALA A O 1
ATOM 1770 N N . PHE A 1 225 ? -15.013 8.613 8.418 1.00 88.31 225 PHE A N 1
ATOM 1771 C CA . PHE A 1 225 ? -13.983 8.061 7.553 1.00 88.31 225 PHE A CA 1
ATOM 1772 C C . PHE A 1 225 ? -14.634 7.642 6.229 1.00 88.31 225 PHE A C 1
ATOM 1774 O O . PHE A 1 225 ? -15.806 7.239 6.232 1.00 88.31 225 PHE A O 1
ATOM 1781 N N . PRO A 1 226 ? -13.915 7.710 5.093 1.00 81.00 226 PRO A N 1
ATOM 1782 C CA . PRO A 1 226 ? -14.404 7.137 3.841 1.00 81.00 226 PRO A CA 1
ATOM 1783 C C . PRO A 1 226 ? -14.751 5.661 4.059 1.00 81.00 226 PRO A C 1
ATOM 1785 O O . PRO A 1 226 ? -14.112 5.013 4.878 1.00 81.00 226 PRO A O 1
ATOM 1788 N N . ALA A 1 227 ? -15.740 5.103 3.363 1.00 78.88 227 ALA A N 1
ATOM 1789 C CA . ALA A 1 227 ? -16.007 3.666 3.466 1.00 78.88 227 ALA A CA 1
ATOM 1790 C C . ALA A 1 227 ? -14.845 2.865 2.855 1.00 78.88 227 ALA A C 1
ATOM 1792 O O . ALA A 1 227 ? -14.228 3.323 1.893 1.00 78.88 227 ALA A O 1
ATOM 1793 N N . ARG A 1 228 ? -14.563 1.675 3.392 1.00 75.94 228 ARG A N 1
ATOM 1794 C CA . ARG A 1 228 ? -13.640 0.728 2.760 1.00 75.94 228 ARG A CA 1
ATOM 1795 C C . ARG A 1 228 ? -14.236 0.310 1.406 1.00 75.94 228 ARG A C 1
ATOM 1797 O O . ARG A 1 228 ? -15.374 -0.152 1.354 1.00 75.94 228 ARG A O 1
ATOM 1804 N N . THR A 1 229 ? -13.517 0.588 0.322 1.00 66.81 229 THR A N 1
ATOM 1805 C CA . THR A 1 229 ? -13.953 0.317 -1.060 1.00 66.81 229 THR A CA 1
ATOM 1806 C C . THR A 1 229 ? -13.678 -1.121 -1.477 1.00 66.81 229 THR A C 1
ATOM 1808 O O . THR A 1 229 ? -14.446 -1.666 -2.260 1.00 66.81 229 THR A O 1
ATOM 1811 N N . ASN A 1 230 ? -12.621 -1.723 -0.928 1.00 55.53 230 ASN A N 1
ATOM 1812 C CA . ASN A 1 230 ? -12.116 -3.032 -1.317 1.00 55.53 230 ASN A CA 1
ATOM 1813 C C . ASN A 1 230 ? -12.110 -3.960 -0.095 1.00 55.53 230 ASN A C 1
ATOM 1815 O O . ASN A 1 230 ? -11.654 -3.557 0.969 1.00 55.53 230 ASN A O 1
ATOM 1819 N N . ASP A 1 231 ? -12.614 -5.175 -0.285 1.00 58.44 231 ASP A N 1
ATOM 1820 C CA . ASP A 1 231 ? -12.664 -6.277 0.684 1.00 58.44 231 ASP A CA 1
ATOM 1821 C C . ASP A 1 231 ? -13.746 -6.167 1.799 1.00 58.44 231 ASP A C 1
ATOM 1823 O O . ASP A 1 231 ? -13.496 -5.692 2.912 1.00 58.44 231 ASP A O 1
ATOM 1827 N N . PRO A 1 232 ? -14.998 -6.605 1.526 1.00 59.53 232 PRO A N 1
ATOM 1828 C CA . PRO A 1 232 ? -16.059 -6.693 2.536 1.00 59.53 232 PRO A CA 1
ATOM 1829 C C . PRO A 1 232 ? -15.807 -7.776 3.606 1.00 59.53 232 PRO A C 1
ATOM 1831 O O . PRO A 1 232 ? -16.576 -7.861 4.573 1.00 59.53 232 PRO A O 1
ATOM 1834 N N . ASP A 1 233 ? -14.760 -8.598 3.463 1.00 67.94 233 ASP A N 1
ATOM 1835 C CA . ASP A 1 233 ? -14.506 -9.747 4.334 1.00 67.94 233 ASP A CA 1
ATOM 1836 C C . ASP A 1 233 ? -13.606 -9.432 5.538 1.00 67.94 233 ASP A C 1
ATOM 1838 O O . ASP A 1 233 ? -13.485 -10.267 6.442 1.00 67.94 233 ASP A O 1
ATOM 1842 N N . ASP A 1 234 ? -13.077 -8.215 5.651 1.00 79.81 234 ASP A N 1
ATOM 1843 C CA . ASP A 1 234 ? -12.256 -7.799 6.798 1.00 79.81 234 ASP A CA 1
ATOM 1844 C C . ASP A 1 234 ? -13.082 -7.532 8.044 1.00 79.81 234 ASP A C 1
ATOM 1846 O O . ASP A 1 234 ? -12.857 -8.096 9.115 1.00 79.81 234 ASP A O 1
ATOM 1850 N N . TYR A 1 235 ? -14.113 -6.712 7.875 1.00 83.38 235 TYR A N 1
ATOM 1851 C CA . TYR A 1 235 ? -15.014 -6.315 8.939 1.00 83.38 235 TYR A CA 1
ATOM 1852 C C . TYR A 1 235 ? -16.451 -6.425 8.447 1.00 83.38 235 TYR A C 1
ATOM 1854 O O . TYR A 1 235 ? -16.759 -5.955 7.352 1.00 83.38 235 TYR A O 1
ATOM 1862 N N . PRO A 1 236 ? -17.378 -6.989 9.244 1.00 81.50 236 PRO A N 1
ATOM 1863 C CA . PRO A 1 236 ? -18.794 -6.905 8.915 1.00 81.50 236 PRO A CA 1
ATOM 1864 C C . PRO A 1 236 ? -19.218 -5.447 8.683 1.00 81.50 236 PRO A C 1
ATOM 1866 O O . PRO A 1 236 ? -18.691 -4.530 9.318 1.00 81.50 236 PRO A O 1
ATOM 1869 N N . ALA A 1 237 ? -20.201 -5.225 7.808 1.00 79.38 237 ALA A N 1
ATOM 1870 C CA . ALA A 1 237 ? -20.674 -3.883 7.479 1.00 79.38 237 ALA A CA 1
ATOM 1871 C C . ALA A 1 237 ? -21.012 -3.068 8.744 1.00 79.38 237 ALA A C 1
ATOM 1873 O O . ALA A 1 237 ? -21.789 -3.500 9.597 1.00 79.38 237 ALA A O 1
ATOM 1874 N N . GLY A 1 238 ? -20.398 -1.887 8.872 1.00 83.06 238 GLY A N 1
ATOM 1875 C CA . GLY A 1 238 ? -20.573 -0.999 10.027 1.00 83.06 238 GLY A CA 1
ATOM 1876 C C . GLY A 1 238 ? -19.871 -1.453 11.313 1.00 83.06 238 GLY A C 1
ATOM 1877 O O . GLY A 1 238 ? -20.086 -0.838 12.355 1.00 83.06 238 GLY A O 1
ATOM 1878 N N . ARG A 1 239 ? -19.045 -2.507 11.260 1.00 88.44 239 ARG A N 1
ATOM 1879 C CA . ARG A 1 239 ? -18.270 -3.018 12.402 1.00 88.44 239 ARG A CA 1
ATOM 1880 C C . ARG A 1 239 ? -16.761 -2.785 12.303 1.00 88.44 239 ARG A C 1
ATOM 1882 O O . ARG A 1 239 ? -16.050 -3.244 13.186 1.00 88.44 239 ARG A O 1
ATOM 1889 N N . GLU A 1 240 ? -16.279 -2.080 11.276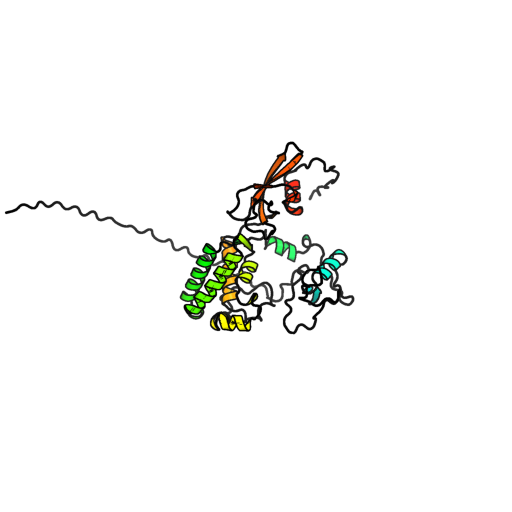 1.00 91.56 240 GLU A N 1
ATOM 1890 C CA . GLU A 1 240 ? -14.865 -1.680 11.174 1.00 91.56 240 GLU A CA 1
ATOM 1891 C C . GLU A 1 240 ? -14.474 -0.853 12.415 1.00 91.56 240 GLU A C 1
ATOM 1893 O O . GLU A 1 240 ? -15.101 0.188 12.655 1.00 91.56 240 GLU A O 1
ATOM 1898 N N . PRO A 1 241 ? -13.471 -1.286 13.207 1.00 94.06 241 PRO A N 1
ATOM 1899 C CA . PRO A 1 241 ? -12.918 -0.502 14.300 1.00 94.06 241 PRO A CA 1
ATOM 1900 C C . PRO A 1 241 ? -12.519 0.886 13.808 1.00 94.06 241 PRO A C 1
ATOM 1902 O O . PRO A 1 241 ? -11.877 1.030 12.768 1.00 94.06 241 PRO A O 1
ATOM 1905 N N . TRP A 1 242 ? -12.862 1.934 14.553 1.00 94.94 242 TRP A N 1
ATOM 1906 C CA . TRP A 1 242 ? -12.597 3.298 14.092 1.00 94.94 242 TRP A CA 1
ATOM 1907 C C . TRP A 1 242 ? -11.103 3.567 13.888 1.00 94.94 242 TRP A C 1
ATOM 1909 O O . TRP A 1 242 ? -10.751 4.383 13.042 1.00 94.94 242 TRP A O 1
ATOM 1919 N N . VAL A 1 243 ? -10.224 2.879 14.629 1.00 96.19 243 VAL A N 1
ATOM 1920 C CA . VAL A 1 243 ? -8.771 3.015 14.459 1.00 96.19 243 VAL A CA 1
ATOM 1921 C C . VAL A 1 243 ? -8.292 2.435 13.123 1.00 96.19 243 VAL A C 1
ATOM 1923 O O . VAL A 1 243 ? -7.423 3.025 12.491 1.00 96.19 243 VAL A O 1
ATOM 1926 N N . ALA A 1 244 ? -8.906 1.348 12.646 1.00 94.62 244 ALA A N 1
ATOM 1927 C CA . ALA A 1 244 ? -8.638 0.793 11.320 1.00 94.62 244 ALA A CA 1
ATOM 1928 C C . ALA A 1 244 ? -9.084 1.775 10.226 1.00 94.62 244 ALA A C 1
ATOM 1930 O O . ALA A 1 244 ? -8.333 2.084 9.300 1.00 94.62 244 ALA A O 1
ATOM 1931 N N . ALA A 1 245 ? -10.278 2.355 10.387 1.00 94.06 245 ALA A N 1
ATOM 1932 C CA . ALA A 1 245 ? -10.783 3.390 9.489 1.00 94.06 245 ALA A CA 1
ATOM 1933 C C . ALA A 1 245 ? -9.890 4.650 9.486 1.00 94.06 245 ALA A C 1
ATOM 1935 O O . ALA A 1 245 ? -9.652 5.237 8.428 1.00 94.06 245 ALA A O 1
ATOM 1936 N N . PHE A 1 246 ? -9.351 5.030 10.651 1.00 96.00 246 PHE A N 1
ATOM 1937 C CA . PHE A 1 246 ? -8.371 6.106 10.790 1.00 96.00 246 PHE A CA 1
ATOM 1938 C C . PHE A 1 246 ? -7.079 5.806 10.026 1.00 96.00 246 PHE A C 1
ATOM 1940 O O . PHE A 1 246 ? -6.648 6.654 9.248 1.00 96.00 246 PHE A O 1
ATOM 1947 N N . PHE A 1 247 ? -6.475 4.622 10.196 1.00 96.44 247 PHE A N 1
ATOM 1948 C CA . PHE A 1 247 ? -5.246 4.271 9.476 1.00 96.44 247 PHE A CA 1
ATOM 1949 C C . PHE A 1 247 ? -5.451 4.258 7.970 1.00 96.44 247 PHE A C 1
ATOM 1951 O O . PHE A 1 247 ? -4.601 4.760 7.243 1.00 96.44 247 PHE A O 1
ATOM 1958 N N . ARG A 1 248 ? -6.607 3.781 7.506 1.00 93.50 248 ARG A N 1
ATOM 1959 C CA . ARG A 1 248 ? -6.972 3.824 6.091 1.00 93.50 248 ARG A CA 1
ATOM 1960 C C . ARG A 1 248 ? -7.066 5.242 5.554 1.00 93.50 248 ARG A C 1
ATOM 1962 O O . ARG A 1 248 ? -6.468 5.538 4.525 1.00 93.50 248 ARG A O 1
ATOM 1969 N N . GLN A 1 249 ? -7.770 6.135 6.247 1.00 94.00 249 GLN A N 1
ATOM 1970 C CA . GLN A 1 249 ? -7.818 7.535 5.832 1.00 94.00 249 GLN A CA 1
ATOM 1971 C C . GLN A 1 249 ? -6.423 8.171 5.848 1.00 94.00 249 GLN A C 1
ATOM 1973 O O . GLN A 1 249 ? -6.029 8.787 4.861 1.00 94.00 249 GLN A O 1
ATOM 1978 N N . TRP A 1 250 ? -5.669 7.990 6.935 1.00 97.00 250 TRP A N 1
ATOM 1979 C CA . TRP A 1 250 ? -4.330 8.556 7.076 1.00 97.00 250 TRP A CA 1
ATOM 1980 C C . TRP A 1 250 ? -3.380 8.051 5.985 1.00 97.00 250 TRP A C 1
ATOM 1982 O O . TRP A 1 250 ? -2.662 8.853 5.399 1.00 97.00 250 TRP A O 1
ATOM 1992 N N . ALA A 1 251 ? -3.387 6.754 5.671 1.00 95.75 251 ALA A N 1
ATOM 1993 C CA . ALA A 1 251 ? -2.493 6.171 4.677 1.00 95.75 251 ALA A CA 1
ATOM 1994 C C . ALA A 1 251 ? -2.825 6.640 3.253 1.00 95.75 251 ALA A C 1
ATOM 1996 O O . ALA A 1 251 ? -1.910 6.961 2.501 1.00 95.75 251 ALA A O 1
ATOM 1997 N N . LEU A 1 252 ? -4.112 6.763 2.906 1.00 91.38 252 LEU A N 1
ATOM 1998 C CA . LEU A 1 252 ? -4.549 7.320 1.618 1.00 91.38 252 LEU A CA 1
ATOM 1999 C C . LEU A 1 252 ? -4.191 8.806 1.480 1.00 91.38 252 LEU A C 1
ATOM 2001 O O . LEU A 1 252 ? -3.760 9.254 0.421 1.00 91.38 252 LEU A O 1
ATOM 2005 N N . GLU A 1 253 ? -4.348 9.589 2.549 1.00 91.94 253 GLU A N 1
ATOM 2006 C CA . GLU A 1 253 ? -3.914 10.990 2.564 1.00 91.94 253 GLU A CA 1
ATOM 2007 C C . GLU A 1 253 ? -2.389 11.099 2.466 1.00 91.94 253 GLU A C 1
ATOM 2009 O O . GLU A 1 253 ? -1.875 11.912 1.698 1.00 91.94 253 GLU A O 1
ATOM 2014 N N . TYR A 1 254 ? -1.661 10.242 3.183 1.00 95.44 254 TYR A N 1
ATOM 2015 C CA . TYR A 1 254 ? -0.206 10.207 3.142 1.00 95.44 254 TYR A CA 1
ATOM 2016 C C . TYR A 1 254 ? 0.311 9.797 1.758 1.00 95.44 254 TYR A C 1
ATOM 2018 O O . TYR A 1 254 ? 1.265 10.403 1.277 1.00 95.44 254 TYR A O 1
ATOM 2026 N N . GLU A 1 255 ? -0.323 8.828 1.092 1.00 93.31 255 GLU A N 1
ATOM 2027 C CA . GLU A 1 255 ? -0.041 8.445 -0.296 1.00 93.31 255 GLU A CA 1
ATOM 2028 C C . GLU A 1 255 ? -0.352 9.561 -1.282 1.00 93.31 255 GLU A C 1
ATOM 2030 O O . GLU A 1 255 ? 0.464 9.851 -2.149 1.00 93.31 255 GLU A O 1
ATOM 2035 N N . ARG A 1 256 ? -1.484 10.245 -1.145 1.00 88.19 256 ARG A N 1
ATOM 2036 C CA . ARG A 1 256 ? -1.781 11.389 -2.009 1.00 88.19 256 ARG A CA 1
ATOM 2037 C C . ARG A 1 256 ? -0.704 12.475 -1.900 1.00 88.19 256 ARG A C 1
ATOM 2039 O O . ARG A 1 256 ? -0.340 13.075 -2.908 1.00 88.19 256 ARG A O 1
ATOM 2046 N N . ASP A 1 257 ? -0.204 12.722 -0.691 1.00 88.38 257 ASP A N 1
ATOM 2047 C CA . ASP A 1 257 ? 0.706 13.835 -0.421 1.00 88.38 257 ASP A CA 1
ATOM 2048 C C . ASP A 1 257 ? 2.196 13.460 -0.614 1.00 88.38 257 ASP A C 1
ATOM 2050 O O . ASP A 1 257 ? 3.019 14.330 -0.903 1.00 88.38 257 ASP A O 1
ATOM 2054 N N . ASN A 1 258 ? 2.562 12.179 -0.464 1.00 90.56 258 ASN A N 1
ATOM 2055 C CA . ASN A 1 258 ? 3.955 11.692 -0.478 1.00 90.56 258 ASN A CA 1
ATOM 2056 C C . ASN A 1 258 ? 4.205 10.527 -1.443 1.00 90.56 258 ASN A C 1
ATOM 2058 O O . ASN A 1 258 ? 5.346 10.076 -1.570 1.00 90.56 258 ASN A O 1
ATOM 2062 N N . GLY A 1 259 ? 3.157 10.006 -2.067 1.00 88.75 259 GLY A N 1
ATOM 2063 C CA . GLY A 1 259 ? 3.227 8.888 -2.988 1.00 88.75 259 GLY A CA 1
ATOM 2064 C C . GLY A 1 259 ? 4.005 9.255 -4.236 1.00 88.75 259 GLY A C 1
ATOM 2065 O O . GLY A 1 259 ? 3.975 10.379 -4.743 1.00 88.75 259 GLY A O 1
ATOM 2066 N N . GLU A 1 260 ? 4.727 8.272 -4.740 1.00 85.62 260 GLU A N 1
ATOM 2067 C CA . GLU A 1 260 ? 5.520 8.397 -5.941 1.00 85.62 260 GLU A CA 1
ATOM 2068 C C . GLU A 1 260 ? 5.021 7.418 -6.995 1.00 85.62 260 GLU A C 1
ATOM 2070 O O . GLU A 1 260 ? 4.720 6.262 -6.716 1.00 85.62 260 GLU A O 1
ATOM 2075 N N . VAL A 1 261 ? 4.956 7.908 -8.226 1.00 83.62 261 VAL A N 1
ATOM 2076 C CA . VAL A 1 261 ? 4.596 7.139 -9.416 1.00 83.62 261 VAL A CA 1
ATOM 2077 C C . VAL A 1 261 ? 5.577 5.974 -9.607 1.00 83.62 261 VAL A C 1
ATOM 2079 O O . VAL A 1 261 ? 6.786 6.207 -9.682 1.00 83.62 261 VAL A O 1
ATOM 2082 N N . LYS A 1 262 ? 5.062 4.744 -9.720 1.00 82.38 262 LYS A N 1
ATOM 2083 C CA . LYS A 1 262 ? 5.832 3.539 -10.073 1.00 82.38 262 LYS A CA 1
ATOM 2084 C C . LYS A 1 262 ? 5.606 3.153 -11.535 1.00 82.38 262 LYS A C 1
ATOM 2086 O O . LYS A 1 262 ? 4.565 2.588 -11.849 1.00 82.38 262 LYS A O 1
ATOM 2091 N N . GLU A 1 263 ? 6.597 3.344 -12.401 1.00 80.75 263 GLU A N 1
ATOM 2092 C CA . GLU A 1 263 ? 6.509 2.852 -13.786 1.00 80.75 263 GLU A CA 1
ATOM 2093 C C . GLU A 1 263 ? 6.831 1.363 -13.925 1.00 80.75 263 GLU A C 1
ATOM 2095 O O . GLU A 1 263 ? 6.345 0.757 -14.869 1.00 80.75 263 GLU A O 1
ATOM 2100 N N . GLY A 1 264 ? 7.606 0.768 -13.009 1.00 78.00 264 GLY A N 1
ATOM 2101 C CA . GLY A 1 264 ? 7.973 -0.642 -13.131 1.00 78.00 264 GLY A CA 1
ATOM 2102 C C . GLY A 1 264 ? 8.629 -1.262 -11.903 1.00 78.00 264 GLY A C 1
ATOM 2103 O O . GLY A 1 264 ? 8.739 -0.641 -10.840 1.00 78.00 264 GLY A O 1
ATOM 2104 N N . LEU A 1 265 ? 9.041 -2.523 -12.042 1.00 77.44 265 LEU A N 1
ATOM 2105 C CA . LEU A 1 265 ? 9.794 -3.279 -11.035 1.00 77.44 265 LEU A CA 1
ATOM 2106 C C . LEU A 1 265 ? 11.202 -3.606 -11.540 1.00 77.44 265 LEU A C 1
ATOM 2108 O O . LEU A 1 265 ? 11.382 -4.054 -12.670 1.00 77.44 265 LEU A O 1
ATOM 2112 N N . GLY A 1 266 ? 12.198 -3.404 -10.682 1.00 72.06 266 GLY A N 1
ATOM 2113 C CA . GLY A 1 266 ? 13.581 -3.799 -10.905 1.00 72.06 266 GLY A CA 1
ATOM 2114 C C . GLY A 1 266 ? 14.056 -4.850 -9.904 1.00 72.06 266 GLY A C 1
ATOM 2115 O O . GLY A 1 266 ? 13.499 -4.996 -8.817 1.00 72.06 266 GLY A O 1
ATOM 2116 N N . VAL A 1 267 ? 15.109 -5.580 -10.261 1.00 66.06 267 VAL A N 1
ATOM 2117 C CA . VAL A 1 267 ? 15.788 -6.535 -9.379 1.00 66.06 267 VAL A CA 1
ATOM 2118 C C . VAL A 1 267 ? 17.057 -5.859 -8.847 1.00 66.06 267 VAL A C 1
ATOM 2120 O O . VAL A 1 267 ? 17.919 -5.458 -9.639 1.00 66.06 267 VAL A O 1
ATOM 2123 N N . PRO A 1 268 ? 17.199 -5.711 -7.521 1.00 53.22 268 PRO A N 1
ATOM 2124 C CA . PRO A 1 268 ? 18.358 -5.063 -6.933 1.00 53.22 268 PRO A CA 1
ATOM 2125 C C . PRO A 1 268 ? 19.584 -5.945 -7.177 1.00 53.22 268 PRO A C 1
ATOM 2127 O O . PRO A 1 268 ? 19.529 -7.172 -7.057 1.00 53.22 268 PRO A O 1
ATOM 2130 N N . GLN A 1 269 ? 20.722 -5.335 -7.498 1.00 56.53 269 GLN A N 1
ATOM 2131 C CA . GLN A 1 269 ? 21.973 -6.084 -7.535 1.00 56.53 269 GLN A CA 1
ATOM 2132 C C . GLN A 1 269 ? 22.375 -6.518 -6.115 1.00 56.53 269 GLN A C 1
ATOM 2134 O O . GLN A 1 269 ? 22.044 -5.870 -5.120 1.00 56.53 269 GLN A O 1
ATOM 2139 N N . LYS A 1 270 ? 23.163 -7.598 -6.024 1.00 52.81 270 LYS A N 1
ATOM 2140 C CA . LYS A 1 270 ? 23.717 -8.181 -4.782 1.00 52.81 270 LYS A CA 1
ATOM 2141 C C . LYS A 1 270 ? 24.480 -7.191 -3.874 1.00 52.81 270 LYS A C 1
ATOM 2143 O O . LYS A 1 270 ? 24.900 -7.588 -2.791 1.00 52.81 270 LYS A O 1
ATOM 2148 N N . LEU A 1 271 ? 24.673 -5.936 -4.282 1.00 46.91 271 LEU A N 1
ATOM 2149 C CA . LEU A 1 271 ? 25.419 -4.895 -3.572 1.00 46.91 271 LEU A CA 1
ATOM 2150 C C . LEU A 1 271 ? 24.695 -4.289 -2.354 1.00 46.91 271 LEU A C 1
ATOM 2152 O O . LEU A 1 271 ? 25.327 -3.586 -1.567 1.00 46.91 271 LEU A O 1
ATOM 2156 N N . HIS A 1 272 ? 23.413 -4.586 -2.120 1.00 52.50 272 HIS A N 1
ATOM 2157 C CA . HIS A 1 272 ? 22.656 -4.041 -0.979 1.00 52.50 272 HIS A CA 1
ATOM 2158 C C . HIS A 1 272 ? 22.303 -5.081 0.100 1.00 52.50 272 HIS A C 1
ATOM 2160 O O . HIS A 1 272 ? 21.258 -5.009 0.742 1.00 52.50 272 HIS A O 1
ATOM 2166 N N . GLN A 1 273 ? 23.227 -6.012 0.362 1.00 49.72 273 GLN A N 1
ATOM 2167 C CA . GLN A 1 273 ? 23.124 -7.127 1.326 1.00 49.72 273 GLN A CA 1
ATOM 2168 C C . GLN A 1 273 ? 22.873 -6.764 2.805 1.00 49.72 273 GLN A C 1
ATOM 2170 O O . GLN A 1 273 ? 22.856 -7.656 3.648 1.00 49.72 273 GLN A O 1
ATOM 2175 N N . ARG A 1 274 ? 22.635 -5.496 3.166 1.00 53.78 274 ARG A N 1
ATOM 2176 C CA . ARG A 1 274 ? 22.250 -5.159 4.549 1.00 53.78 274 ARG A CA 1
ATOM 2177 C C . ARG A 1 274 ? 20.796 -5.497 4.893 1.00 53.78 274 ARG A C 1
ATOM 2179 O O . ARG A 1 274 ? 20.483 -5.503 6.073 1.00 53.78 274 ARG A O 1
ATOM 2186 N N . ASN A 1 275 ? 19.945 -5.818 3.914 1.00 48.94 275 ASN A N 1
ATOM 2187 C CA . ASN A 1 275 ? 18.643 -6.447 4.159 1.00 48.94 275 ASN A CA 1
ATOM 2188 C C . ASN A 1 275 ? 18.394 -7.555 3.114 1.00 48.94 275 ASN A C 1
ATOM 2190 O O . ASN A 1 275 ? 18.068 -7.242 1.970 1.00 48.94 275 ASN A O 1
ATOM 2194 N N . PRO A 1 276 ? 18.574 -8.840 3.473 1.00 44.28 276 PRO A N 1
ATOM 2195 C CA . PRO A 1 276 ? 18.563 -9.974 2.542 1.00 44.28 276 PRO A CA 1
ATOM 2196 C C . PRO A 1 276 ? 17.171 -10.398 2.050 1.00 44.28 276 PRO A C 1
ATOM 2198 O O . PRO A 1 276 ? 17.060 -11.362 1.297 1.00 44.28 276 PRO A O 1
ATOM 2201 N N . SER A 1 277 ? 16.099 -9.707 2.435 1.00 47.97 277 SER A N 1
ATOM 2202 C CA . SER A 1 277 ? 14.762 -9.952 1.891 1.00 47.97 277 SER A CA 1
ATOM 2203 C C . SER A 1 277 ? 14.698 -9.431 0.448 1.00 47.97 277 SER A C 1
ATOM 2205 O O . SER A 1 277 ? 14.355 -8.271 0.221 1.00 47.97 277 SER A O 1
ATOM 2207 N N . GLY A 1 278 ? 15.111 -10.279 -0.500 1.00 50.34 278 GLY A N 1
ATOM 2208 C CA . GLY A 1 278 ? 15.267 -10.032 -1.938 1.00 50.34 278 GLY A CA 1
ATOM 2209 C C . GLY A 1 278 ? 13.972 -9.741 -2.696 1.00 50.34 278 GLY A C 1
ATOM 2210 O O . GLY A 1 278 ? 13.624 -10.454 -3.629 1.00 50.34 278 GLY A O 1
ATOM 2211 N N . GLY A 1 279 ? 13.262 -8.688 -2.298 1.00 59.00 279 GLY A N 1
ATOM 2212 C CA . GLY A 1 279 ? 12.110 -8.177 -3.028 1.00 59.00 279 GLY A CA 1
ATOM 2213 C C . GLY A 1 279 ? 12.516 -7.399 -4.280 1.00 59.00 279 GLY A C 1
ATOM 2214 O O . GLY A 1 279 ? 13.595 -6.805 -4.342 1.00 59.00 279 GLY A O 1
ATOM 2215 N N . ASN A 1 280 ? 11.619 -7.380 -5.265 1.00 67.12 280 ASN A N 1
ATOM 2216 C CA . ASN A 1 280 ? 11.685 -6.465 -6.402 1.00 67.12 280 ASN A CA 1
ATOM 2217 C C . ASN A 1 280 ? 11.579 -5.012 -5.904 1.00 67.12 280 ASN A C 1
ATOM 2219 O O . ASN A 1 280 ? 10.740 -4.704 -5.056 1.00 67.12 280 ASN A O 1
ATOM 2223 N N . TRP A 1 281 ? 12.405 -4.116 -6.441 1.00 76.12 281 TRP A N 1
ATOM 2224 C CA . TRP A 1 281 ? 12.420 -2.697 -6.086 1.00 76.12 281 TRP A CA 1
ATOM 2225 C C . TRP A 1 281 ? 11.675 -1.900 -7.147 1.00 76.12 281 TRP A C 1
ATOM 2227 O O . TRP A 1 281 ? 12.013 -1.993 -8.327 1.00 76.12 281 TRP A O 1
ATOM 2237 N N . PRO A 1 282 ? 10.670 -1.103 -6.774 1.00 80.38 282 PRO A N 1
ATOM 2238 C CA . PRO A 1 282 ? 9.990 -0.263 -7.736 1.00 80.38 282 PRO A CA 1
ATOM 2239 C C . PRO A 1 282 ? 10.919 0.851 -8.221 1.00 80.38 282 PRO A C 1
ATOM 2241 O O . PRO A 1 282 ? 11.610 1.502 -7.431 1.00 80.38 282 PRO A O 1
ATOM 2244 N N . TYR A 1 283 ? 10.904 1.097 -9.527 1.00 82.81 283 TYR A N 1
ATOM 2245 C CA . TYR A 1 283 ? 11.538 2.272 -10.107 1.00 82.81 283 TYR A CA 1
ATOM 2246 C C . TYR A 1 283 ? 10.497 3.240 -10.661 1.00 82.81 283 TYR A C 1
ATOM 2248 O O . TYR A 1 283 ? 9.412 2.860 -11.105 1.00 82.81 283 TYR A O 1
ATOM 2256 N N . LYS A 1 284 ? 10.843 4.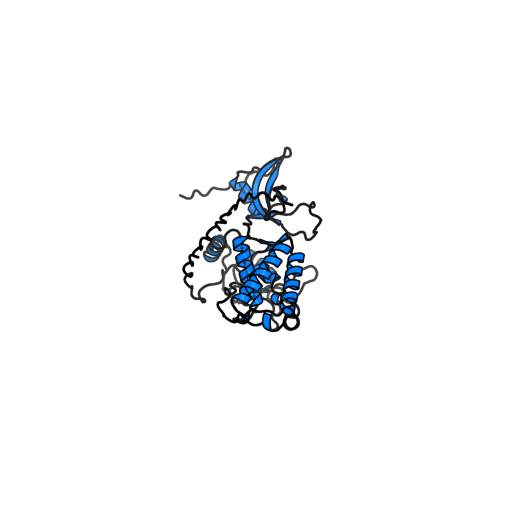525 -10.596 1.00 83.00 284 LYS A N 1
ATOM 2257 C CA . LYS A 1 284 ? 10.004 5.632 -11.033 1.00 83.00 284 LYS A CA 1
ATOM 2258 C C . LYS A 1 284 ? 9.967 5.745 -12.545 1.00 83.00 284 LYS A C 1
ATOM 2260 O O . LYS A 1 284 ? 8.889 5.960 -13.067 1.00 83.00 284 LYS A O 1
ATOM 2265 N N . ARG A 1 285 ? 11.128 5.667 -13.209 1.00 89.69 285 ARG A N 1
ATOM 2266 C CA . ARG A 1 285 ? 11.261 5.652 -14.677 1.00 89.69 285 ARG A CA 1
ATOM 2267 C C . ARG A 1 285 ? 12.667 5.291 -15.140 1.00 89.69 285 ARG A C 1
ATOM 2269 O O . ARG A 1 285 ? 13.632 5.465 -14.389 1.00 89.69 285 ARG A O 1
ATOM 2276 N N . ILE A 1 286 ? 12.787 4.896 -16.403 1.00 92.44 286 ILE A N 1
ATOM 2277 C CA . ILE A 1 286 ? 14.069 4.821 -17.112 1.00 92.44 286 ILE A CA 1
ATOM 2278 C C . ILE A 1 286 ? 14.398 6.224 -17.648 1.00 92.44 286 ILE A C 1
ATOM 2280 O O . ILE A 1 286 ? 13.603 6.833 -18.359 1.00 92.44 286 ILE A O 1
ATOM 2284 N N . LEU A 1 287 ? 15.549 6.773 -17.259 1.00 93.31 287 LEU A N 1
ATOM 2285 C CA . LEU A 1 287 ? 15.991 8.124 -17.620 1.00 93.31 287 LEU A CA 1
ATOM 2286 C C . LEU A 1 287 ? 16.768 8.161 -18.935 1.00 93.31 287 LEU A C 1
ATOM 2288 O O . LEU A 1 287 ? 16.624 9.104 -19.707 1.00 93.31 287 LEU A O 1
ATOM 2292 N N . ALA A 1 288 ? 17.626 7.170 -19.154 1.00 96.50 288 ALA A N 1
ATOM 2293 C CA . ALA A 1 288 ? 18.494 7.081 -20.319 1.00 96.50 288 ALA A CA 1
ATOM 2294 C C . ALA A 1 288 ? 18.917 5.628 -20.549 1.00 96.50 288 ALA A C 1
ATOM 2296 O O . ALA A 1 288 ? 18.781 4.783 -19.664 1.00 96.50 288 ALA A O 1
ATOM 2297 N N . HIS A 1 289 ? 19.500 5.360 -21.711 1.00 98.00 289 HIS A N 1
ATOM 2298 C CA . HIS A 1 289 ? 20.201 4.116 -21.992 1.00 98.00 289 HIS A CA 1
ATOM 2299 C C . HIS A 1 289 ? 21.578 4.416 -22.598 1.00 98.00 289 HIS A C 1
ATOM 2301 O O . HIS A 1 289 ? 21.826 5.513 -23.102 1.00 98.00 289 HIS A O 1
ATOM 2307 N N . LYS A 1 290 ? 22.488 3.447 -22.521 1.00 96.62 290 LYS A N 1
ATOM 2308 C CA . LYS A 1 290 ? 23.774 3.461 -23.224 1.00 96.62 290 LYS A CA 1
ATOM 2309 C C . LYS A 1 290 ? 24.130 2.044 -23.652 1.00 96.62 290 LYS A C 1
ATOM 2311 O O . LYS A 1 290 ? 23.789 1.088 -22.956 1.00 96.62 290 LYS A O 1
ATOM 2316 N N . THR A 1 291 ? 24.869 1.927 -24.744 1.00 96.81 291 THR A N 1
ATOM 2317 C CA . THR A 1 291 ? 25.427 0.651 -25.199 1.00 96.81 291 THR A CA 1
ATOM 2318 C C . THR A 1 291 ? 26.913 0.632 -24.879 1.00 96.81 291 THR A C 1
ATOM 2320 O O . THR A 1 291 ? 27.660 1.514 -25.300 1.00 96.81 291 THR A O 1
ATOM 2323 N N . GLU A 1 292 ? 27.342 -0.344 -24.088 1.00 95.94 292 GLU A N 1
ATOM 2324 C CA . GLU A 1 292 ? 28.753 -0.541 -23.768 1.00 95.94 292 GLU A CA 1
ATOM 2325 C C . GLU A 1 292 ? 29.523 -1.124 -24.962 1.00 95.94 292 GLU A C 1
ATOM 2327 O O . GLU A 1 292 ? 28.936 -1.644 -25.911 1.00 95.94 292 GLU A O 1
ATOM 2332 N N . ALA A 1 293 ? 30.859 -1.074 -24.918 1.00 94.81 293 ALA A N 1
ATOM 2333 C CA . ALA A 1 293 ? 31.715 -1.544 -26.015 1.00 94.81 293 ALA A CA 1
ATOM 2334 C C . ALA A 1 293 ? 31.511 -3.033 -26.370 1.00 94.81 293 ALA A C 1
ATOM 2336 O O . ALA A 1 293 ? 31.772 -3.442 -27.496 1.00 94.81 293 ALA A O 1
ATOM 2337 N N . ASN A 1 294 ? 31.020 -3.840 -25.424 1.00 93.81 294 ASN A N 1
ATOM 2338 C CA . ASN A 1 294 ? 30.683 -5.253 -25.626 1.00 93.81 294 ASN A CA 1
ATOM 2339 C C . ASN A 1 294 ? 29.269 -5.473 -26.213 1.00 93.81 294 ASN A C 1
ATOM 2341 O O . ASN A 1 294 ? 28.820 -6.613 -26.301 1.00 93.81 294 ASN A O 1
ATOM 2345 N N . GLY A 1 295 ? 28.549 -4.403 -26.564 1.00 93.69 295 GLY A N 1
ATOM 2346 C CA . GLY A 1 295 ? 27.172 -4.454 -27.054 1.00 93.69 295 GLY A CA 1
ATOM 2347 C C . GLY A 1 295 ? 26.101 -4.567 -25.961 1.00 93.69 295 GLY A C 1
ATOM 2348 O O . GLY A 1 295 ? 24.915 -4.632 -26.274 1.00 93.69 295 GLY A O 1
ATOM 2349 N N . THR A 1 296 ? 26.469 -4.579 -24.679 1.00 95.00 296 THR A N 1
ATOM 2350 C CA . THR A 1 296 ? 25.493 -4.652 -23.584 1.00 95.00 296 THR A CA 1
ATOM 2351 C C . THR A 1 296 ? 24.773 -3.320 -23.429 1.00 95.00 296 THR A C 1
ATOM 2353 O O . THR A 1 296 ? 25.406 -2.279 -23.257 1.00 95.00 296 THR A O 1
ATOM 2356 N N . VAL A 1 297 ? 23.441 -3.355 -23.455 1.00 95.88 297 VAL A N 1
ATOM 2357 C CA . VAL A 1 297 ? 22.604 -2.187 -23.170 1.00 95.88 297 VAL A CA 1
ATOM 2358 C C . VAL A 1 297 ? 22.415 -2.048 -21.661 1.00 95.88 297 VAL A C 1
ATOM 2360 O O . VAL A 1 297 ? 21.947 -2.973 -20.989 1.00 95.88 297 VAL A O 1
ATOM 2363 N N . MET A 1 298 ? 22.769 -0.873 -21.150 1.00 96.44 298 MET A N 1
ATOM 2364 C CA . MET A 1 298 ? 22.585 -0.451 -19.766 1.00 96.44 298 MET A CA 1
ATOM 2365 C C . MET A 1 298 ? 21.560 0.681 -19.710 1.00 96.44 298 MET A C 1
ATOM 2367 O O . MET A 1 298 ? 21.520 1.533 -20.598 1.00 96.44 298 MET A O 1
ATOM 2371 N N . TYR A 1 299 ? 20.777 0.727 -18.639 1.00 96.00 299 TYR A N 1
ATOM 2372 C CA . TYR A 1 299 ? 19.702 1.695 -18.433 1.00 96.00 299 TYR A CA 1
ATOM 2373 C C . TYR A 1 299 ? 19.975 2.516 -17.183 1.00 96.00 299 TYR A C 1
ATOM 2375 O O . TYR A 1 299 ? 20.220 1.949 -16.124 1.00 96.00 299 TYR A O 1
ATOM 2383 N N . LEU A 1 300 ? 19.925 3.840 -17.287 1.00 95.31 300 LEU A N 1
ATOM 2384 C CA . LEU A 1 300 ? 19.960 4.725 -16.131 1.00 95.31 300 LEU A CA 1
ATOM 2385 C C . LEU A 1 300 ? 18.552 4.813 -15.558 1.00 95.31 300 LEU A C 1
ATOM 2387 O O . LEU A 1 300 ? 17.642 5.304 -16.225 1.00 95.31 300 LEU A O 1
ATOM 2391 N N . VAL A 1 301 ? 18.368 4.349 -14.332 1.00 91.75 301 VAL A N 1
ATOM 2392 C CA . VAL A 1 301 ? 17.054 4.203 -13.711 1.00 91.75 301 VAL A CA 1
ATOM 2393 C C . VAL A 1 301 ? 16.938 5.122 -12.511 1.00 91.75 301 VAL A C 1
ATOM 2395 O O . VAL A 1 301 ? 17.835 5.189 -11.672 1.00 91.75 301 VAL A O 1
ATOM 2398 N N . LYS A 1 302 ? 15.801 5.815 -12.429 1.00 90.44 302 LYS A N 1
ATOM 2399 C CA . LYS A 1 302 ? 15.408 6.574 -11.247 1.00 90.44 302 LYS A CA 1
ATOM 2400 C C . LYS A 1 302 ? 14.556 5.695 -10.350 1.00 90.44 302 LYS A C 1
ATOM 2402 O O . LYS A 1 302 ? 13.444 5.341 -10.735 1.00 90.44 302 LYS A O 1
ATOM 2407 N N . TRP A 1 303 ? 15.047 5.368 -9.163 1.00 86.50 303 TRP A N 1
ATOM 2408 C CA . TRP A 1 303 ? 14.327 4.543 -8.192 1.00 86.50 303 TRP A CA 1
ATOM 2409 C C . TRP A 1 303 ? 13.181 5.302 -7.508 1.00 86.50 303 TRP A C 1
ATOM 2411 O O . TRP A 1 303 ? 13.155 6.535 -7.507 1.00 86.50 303 TRP A O 1
ATOM 2421 N N . VAL A 1 304 ? 12.222 4.567 -6.936 1.00 81.38 304 VAL A N 1
ATOM 2422 C CA . VAL A 1 304 ? 11.212 5.157 -6.045 1.00 81.38 304 VAL A CA 1
ATOM 2423 C C . VAL A 1 304 ? 11.854 5.470 -4.688 1.00 81.38 304 VAL A C 1
ATOM 2425 O O . VAL A 1 304 ? 12.554 4.643 -4.094 1.00 81.38 304 VAL A O 1
ATOM 2428 N N . GLY A 1 305 ? 11.589 6.666 -4.176 1.00 77.56 305 GLY A N 1
ATOM 2429 C CA . GLY A 1 305 ? 12.114 7.220 -2.939 1.00 77.56 305 GLY A CA 1
ATOM 2430 C C . GLY A 1 305 ? 13.429 7.985 -3.121 1.00 77.56 305 GLY A C 1
ATOM 2431 O O . GLY A 1 305 ? 14.096 7.934 -4.148 1.00 77.56 305 GLY A O 1
ATOM 2432 N N . LYS A 1 306 ? 13.841 8.705 -2.070 1.00 74.44 306 LYS A N 1
ATOM 2433 C CA . LYS A 1 306 ? 15.085 9.508 -2.051 1.00 74.44 306 LYS A CA 1
ATOM 2434 C C . LYS A 1 306 ? 16.322 8.738 -1.573 1.00 74.44 306 LYS A C 1
ATOM 2436 O O . LYS A 1 306 ? 17.372 9.339 -1.373 1.00 74.44 306 LYS A O 1
ATOM 2441 N N . ARG A 1 307 ? 16.183 7.440 -1.295 1.00 71.75 307 ARG A N 1
ATOM 2442 C CA . ARG A 1 307 ? 17.243 6.636 -0.669 1.00 71.75 307 ARG A CA 1
ATOM 2443 C C . ARG A 1 307 ? 18.368 6.296 -1.641 1.00 71.75 307 ARG A C 1
ATOM 2445 O O . ARG A 1 307 ? 19.522 6.252 -1.226 1.00 71.75 307 ARG A O 1
ATOM 2452 N N . PHE A 1 308 ? 18.023 6.027 -2.894 1.00 76.06 308 PHE A N 1
ATOM 2453 C CA . PHE A 1 308 ? 18.971 5.582 -3.904 1.00 76.06 308 PHE A CA 1
ATOM 2454 C C . PHE A 1 308 ? 19.227 6.703 -4.899 1.00 76.06 308 PHE A C 1
ATOM 2456 O O . PHE A 1 308 ? 18.318 7.453 -5.257 1.00 76.06 308 PHE A O 1
ATOM 2463 N N . LEU A 1 309 ? 20.485 6.819 -5.310 1.00 83.19 309 LEU A N 1
ATOM 2464 C CA . LEU A 1 309 ? 20.848 7.647 -6.448 1.00 83.19 309 LEU A CA 1
ATOM 2465 C C . LEU A 1 309 ? 20.377 6.962 -7.731 1.00 83.19 309 LEU A C 1
ATOM 2467 O O . LEU A 1 309 ? 20.160 5.750 -7.750 1.00 83.19 309 LEU A O 1
ATOM 2471 N N . ASP A 1 310 ? 20.240 7.745 -8.796 1.00 91.56 310 ASP A N 1
ATOM 2472 C CA . ASP A 1 310 ? 20.006 7.192 -10.125 1.00 91.56 310 ASP A CA 1
ATOM 2473 C C . ASP A 1 310 ? 21.169 6.242 -10.480 1.00 91.56 310 ASP A C 1
ATOM 2475 O O . ASP A 1 310 ? 22.340 6.589 -10.297 1.00 91.56 310 ASP A O 1
ATOM 2479 N N . GLU A 1 311 ? 20.858 5.037 -10.959 1.00 92.50 311 GLU A N 1
ATOM 2480 C CA . GLU A 1 311 ? 21.845 3.965 -11.146 1.00 92.50 311 GLU A CA 1
ATOM 2481 C C . GLU A 1 311 ? 21.754 3.349 -12.544 1.00 92.50 311 GLU A C 1
ATOM 2483 O O . GLU A 1 311 ? 20.668 3.209 -13.108 1.00 92.50 311 GLU A O 1
ATOM 2488 N N . TRP A 1 312 ? 22.906 2.971 -13.107 1.00 94.31 312 TRP A N 1
ATOM 2489 C CA . TRP A 1 312 ? 22.975 2.197 -14.344 1.00 94.31 312 TRP A CA 1
ATOM 2490 C C . TRP A 1 312 ? 22.768 0.708 -14.059 1.00 94.31 312 TRP A C 1
ATOM 2492 O O . TRP A 1 312 ? 23.581 0.093 -13.374 1.00 94.31 312 TRP A O 1
ATOM 2502 N N . VAL A 1 313 ? 21.730 0.113 -14.641 1.00 93.44 313 VAL A N 1
ATOM 2503 C CA . VAL A 1 313 ? 21.380 -1.303 -14.471 1.00 93.44 313 VAL A CA 1
ATOM 2504 C C . VAL A 1 313 ? 21.324 -2.044 -15.805 1.00 93.44 313 VAL A C 1
ATOM 2506 O O . VAL A 1 313 ? 21.067 -1.454 -16.856 1.00 93.44 313 VAL A O 1
ATOM 2509 N N . GLY A 1 314 ? 21.567 -3.353 -15.770 1.00 92.88 314 GLY A N 1
ATOM 2510 C CA . GLY A 1 314 ? 21.468 -4.219 -16.944 1.00 92.88 314 GLY A CA 1
ATOM 2511 C C . GLY A 1 314 ? 20.023 -4.573 -17.312 1.00 92.88 314 GLY A C 1
ATOM 2512 O O . GLY A 1 314 ? 19.113 -4.521 -16.486 1.00 92.88 314 GLY A O 1
ATOM 2513 N N . LYS A 1 315 ? 19.809 -5.014 -18.558 1.00 92.19 315 LYS A N 1
ATOM 2514 C CA . LYS A 1 315 ? 18.477 -5.362 -19.101 1.00 92.19 315 LYS A CA 1
ATOM 2515 C C . LYS A 1 315 ? 17.693 -6.423 -18.316 1.00 92.19 315 LYS A C 1
ATOM 2517 O O . LYS A 1 315 ? 16.479 -6.502 -18.469 1.00 92.19 315 LYS A O 1
ATOM 2522 N N . ASN A 1 316 ? 18.388 -7.291 -17.581 1.00 88.38 316 ASN A N 1
ATOM 2523 C CA . ASN A 1 316 ? 17.826 -8.385 -16.781 1.00 88.38 316 ASN A CA 1
ATOM 2524 C C . ASN A 1 316 ? 17.459 -7.946 -15.356 1.00 88.38 316 ASN A C 1
ATOM 2526 O O . ASN A 1 316 ? 16.914 -8.737 -14.595 1.00 88.38 316 ASN A O 1
ATOM 2530 N N . GLN A 1 317 ? 17.781 -6.705 -14.994 1.00 86.81 317 GLN A N 1
ATOM 2531 C CA . GLN A 1 317 ? 17.429 -6.102 -13.714 1.00 86.81 317 GLN A CA 1
ATOM 2532 C C . GLN A 1 317 ? 16.157 -5.261 -13.799 1.00 86.81 317 GLN A C 1
ATOM 2534 O O . GLN A 1 317 ? 15.786 -4.637 -12.814 1.00 86.81 317 GLN A O 1
ATOM 2539 N N . LEU A 1 318 ? 15.509 -5.216 -14.959 1.00 88.19 318 LEU A N 1
ATOM 2540 C CA . LEU A 1 318 ? 14.256 -4.509 -15.179 1.00 88.19 318 LEU A CA 1
ATOM 2541 C C . LEU A 1 318 ? 13.200 -5.502 -15.633 1.00 88.19 318 LEU A C 1
ATOM 2543 O O . LEU A 1 318 ? 13.518 -6.468 -16.334 1.00 88.19 318 LEU A O 1
ATOM 2547 N N . CYS A 1 319 ? 11.954 -5.244 -15.247 1.00 85.06 319 CYS A N 1
ATOM 2548 C CA . CYS A 1 319 ? 10.810 -5.955 -15.786 1.00 85.06 319 CYS A CA 1
ATOM 2549 C C . CYS A 1 319 ? 10.845 -5.915 -17.320 1.00 85.06 319 CYS A C 1
ATOM 2551 O O . CYS A 1 319 ? 11.116 -4.873 -17.927 1.00 85.06 319 CYS A O 1
ATOM 2553 N N . GLN A 1 320 ? 10.604 -7.066 -17.948 1.00 85.50 320 GLN A N 1
ATOM 2554 C CA . GLN A 1 320 ? 10.707 -7.195 -19.395 1.00 85.50 320 GLN A CA 1
ATOM 2555 C C . GLN A 1 320 ? 9.690 -6.303 -20.111 1.00 85.50 320 GLN A C 1
ATOM 2557 O O . GLN A 1 320 ? 10.070 -5.657 -21.086 1.00 85.50 320 GLN A O 1
ATOM 2562 N N . GLU A 1 321 ? 8.443 -6.241 -19.635 1.00 83.12 321 GLU A N 1
ATOM 2563 C CA . GLU A 1 321 ? 7.392 -5.441 -20.273 1.00 83.12 321 GLU A CA 1
ATOM 2564 C C . GLU A 1 321 ? 7.742 -3.947 -20.283 1.00 83.12 321 GLU A C 1
ATOM 2566 O O . GLU A 1 321 ? 7.764 -3.318 -21.344 1.00 83.12 321 GLU A O 1
ATOM 2571 N N . ASP A 1 322 ? 8.089 -3.392 -19.120 1.00 83.75 322 ASP A N 1
ATOM 2572 C CA . ASP A 1 322 ? 8.384 -1.965 -18.962 1.00 83.75 322 ASP A CA 1
ATOM 2573 C C . ASP A 1 322 ? 9.633 -1.554 -19.753 1.00 83.75 322 ASP A C 1
ATOM 2575 O O . ASP A 1 322 ? 9.656 -0.514 -20.418 1.00 83.75 322 ASP A O 1
ATOM 2579 N N . ARG A 1 323 ? 10.670 -2.404 -19.734 1.00 92.12 323 ARG A N 1
ATOM 2580 C CA . ARG A 1 323 ? 11.880 -2.200 -20.536 1.00 92.12 323 ARG A CA 1
ATOM 2581 C C . ARG A 1 323 ? 11.566 -2.250 -22.027 1.00 92.12 323 ARG A C 1
ATOM 2583 O O . ARG A 1 323 ? 12.030 -1.390 -22.761 1.00 92.12 323 ARG A O 1
ATOM 2590 N N . MET A 1 324 ? 10.789 -3.233 -22.489 1.00 89.75 324 MET A N 1
ATOM 2591 C CA . MET A 1 324 ? 10.435 -3.351 -23.908 1.00 89.75 324 MET A CA 1
ATOM 2592 C C . MET A 1 324 ? 9.636 -2.147 -24.395 1.00 89.75 324 MET A C 1
ATOM 2594 O O . MET A 1 324 ? 9.884 -1.668 -25.498 1.00 89.75 324 MET A O 1
ATOM 2598 N N . LYS A 1 325 ? 8.721 -1.628 -23.573 1.00 88.62 325 LYS A N 1
ATOM 2599 C CA . LYS A 1 325 ? 8.008 -0.387 -23.877 1.00 88.62 325 LYS A CA 1
ATOM 2600 C C . LYS A 1 325 ? 8.984 0.777 -24.063 1.00 88.62 325 LYS A C 1
ATOM 2602 O O . LYS A 1 325 ? 8.938 1.445 -25.089 1.00 88.62 325 LYS A O 1
ATOM 2607 N N . TYR A 1 326 ? 9.912 0.962 -23.122 1.00 93.25 326 TYR A N 1
ATOM 2608 C CA . TYR A 1 326 ? 10.953 1.983 -23.242 1.00 93.25 326 TYR A CA 1
ATOM 2609 C C . TYR A 1 326 ? 11.823 1.788 -24.493 1.00 93.25 326 TYR A C 1
ATOM 2611 O O . TYR A 1 326 ? 12.071 2.754 -25.211 1.00 93.25 326 TYR A O 1
ATOM 2619 N N . ASP A 1 327 ? 12.250 0.552 -24.771 1.00 95.31 327 ASP A N 1
ATOM 2620 C CA . ASP A 1 327 ? 13.077 0.206 -25.929 1.00 95.31 327 ASP A CA 1
ATOM 2621 C C . ASP A 1 327 ? 12.379 0.561 -27.249 1.00 95.31 327 ASP A C 1
ATOM 2623 O O . ASP A 1 327 ? 13.014 1.094 -28.155 1.00 95.31 327 ASP A O 1
ATOM 2627 N N . ILE A 1 328 ? 11.072 0.297 -27.347 1.00 93.00 328 ILE A N 1
ATOM 2628 C CA . ILE A 1 328 ? 10.247 0.653 -28.508 1.00 93.00 328 ILE A CA 1
ATOM 2629 C C . ILE A 1 328 ? 10.130 2.174 -28.639 1.00 93.00 328 ILE A C 1
ATOM 2631 O O . ILE A 1 328 ? 10.339 2.706 -29.728 1.00 93.00 328 ILE A O 1
ATOM 2635 N N . ASP A 1 329 ? 9.824 2.866 -27.540 1.00 93.44 329 ASP A N 1
ATOM 2636 C CA . ASP A 1 329 ? 9.610 4.317 -27.530 1.00 93.44 329 ASP A CA 1
ATOM 2637 C C . ASP A 1 329 ? 10.896 5.109 -27.844 1.00 93.44 329 ASP A C 1
ATOM 2639 O O . ASP A 1 329 ? 10.820 6.234 -28.337 1.00 93.44 329 ASP A O 1
ATOM 2643 N N . HIS A 1 330 ? 12.073 4.525 -27.580 1.00 95.56 330 HIS A N 1
ATOM 2644 C CA . HIS A 1 330 ? 13.386 5.167 -27.741 1.00 95.56 330 HIS A CA 1
ATOM 2645 C C . HIS A 1 330 ? 14.282 4.492 -28.792 1.00 95.56 330 HIS A C 1
ATOM 2647 O O . HIS A 1 330 ? 15.470 4.804 -28.862 1.00 95.56 330 HIS A O 1
ATOM 2653 N N . GLU A 1 331 ? 13.732 3.572 -29.590 1.00 95.81 331 GLU A N 1
ATOM 2654 C CA . GLU A 1 331 ? 14.423 2.865 -30.681 1.00 95.81 331 GLU A CA 1
ATOM 2655 C C . GLU A 1 331 ? 15.742 2.182 -30.250 1.00 95.81 331 GLU A C 1
ATOM 2657 O O . GLU A 1 331 ? 16.740 2.171 -30.976 1.00 95.81 331 GLU A O 1
ATOM 2662 N N . VAL A 1 332 ? 15.752 1.586 -29.053 1.00 95.06 332 VAL A N 1
ATOM 2663 C CA . VAL A 1 332 ? 16.940 0.947 -28.463 1.00 95.06 332 VAL A CA 1
ATOM 2664 C C . VAL A 1 332 ? 17.294 -0.332 -29.226 1.00 95.06 332 VAL A C 1
ATOM 2666 O O . VAL A 1 332 ? 16.525 -1.295 -29.260 1.00 95.06 332 VAL A O 1
ATOM 2669 N N . GLN A 1 333 ? 18.492 -0.375 -29.813 1.00 93.00 333 GLN A N 1
ATOM 2670 C CA . GLN A 1 333 ? 18.981 -1.541 -30.553 1.00 93.00 333 GLN A CA 1
ATOM 2671 C C . GLN A 1 333 ? 19.760 -2.499 -29.646 1.00 93.00 333 GLN A C 1
ATOM 2673 O O . GLN A 1 333 ? 20.741 -2.114 -29.010 1.00 93.00 333 GLN A O 1
ATOM 2678 N N . HIS A 1 334 ? 19.361 -3.773 -29.639 1.00 90.62 334 HIS A N 1
ATOM 2679 C CA . HIS A 1 334 ? 20.055 -4.840 -28.914 1.00 90.62 334 HIS A CA 1
ATOM 2680 C C . HIS A 1 334 ? 20.890 -5.684 -29.891 1.00 90.62 334 HIS A C 1
ATOM 2682 O O . HIS A 1 334 ? 20.311 -6.429 -30.690 1.00 90.62 334 HIS A O 1
ATOM 2688 N N . PRO A 1 335 ? 22.233 -5.609 -29.856 1.00 85.69 335 PRO A N 1
ATOM 2689 C CA . PRO A 1 335 ? 23.071 -6.395 -30.754 1.00 85.69 335 PRO A CA 1
ATOM 2690 C C . PRO A 1 335 ? 22.886 -7.897 -30.496 1.00 85.69 335 PRO A C 1
ATOM 2692 O O . PRO A 1 335 ? 22.824 -8.352 -29.355 1.00 85.69 335 PRO A O 1
ATOM 2695 N N . GLY A 1 336 ? 22.773 -8.672 -31.577 1.00 80.25 336 GLY A N 1
ATOM 2696 C CA . GLY A 1 336 ? 22.599 -10.129 -31.523 1.00 80.25 336 GLY A CA 1
ATOM 2697 C C . GLY A 1 336 ? 21.148 -10.619 -31.466 1.00 80.25 336 GLY A C 1
ATOM 2698 O O . GLY A 1 336 ? 20.919 -11.823 -31.559 1.00 80.25 336 GLY A O 1
ATOM 2699 N N . VAL A 1 337 ? 20.156 -9.727 -31.384 1.00 74.38 337 VAL A N 1
ATOM 2700 C CA . VAL A 1 337 ? 18.750 -10.096 -31.600 1.00 74.38 337 VAL A CA 1
ATOM 2701 C C . VAL A 1 337 ? 18.437 -9.881 -33.080 1.00 74.38 337 VAL A C 1
ATOM 2703 O O . VAL A 1 337 ? 18.147 -8.762 -33.501 1.00 74.38 337 VAL A O 1
ATOM 2706 N N . ASN A 1 338 ? 18.550 -10.943 -33.889 1.00 61.06 338 ASN A N 1
ATOM 2707 C CA . ASN A 1 338 ? 18.191 -10.912 -35.312 1.00 61.06 338 ASN A CA 1
ATOM 2708 C C . ASN A 1 338 ? 16.779 -10.331 -35.463 1.00 61.06 338 ASN A C 1
ATOM 2710 O O . ASN A 1 338 ? 15.780 -10.957 -35.110 1.00 61.06 338 ASN A O 1
ATOM 2714 N N . SER A 1 339 ? 16.718 -9.089 -35.933 1.00 53.12 339 SER A N 1
ATOM 2715 C CA . SER A 1 339 ? 15.527 -8.251 -35.915 1.00 53.12 339 SER A CA 1
ATOM 2716 C C . SER A 1 339 ? 14.571 -8.670 -37.033 1.00 53.12 339 SER A C 1
ATOM 2718 O O . SER A 1 339 ? 14.491 -8.024 -38.071 1.00 53.12 339 SER A O 1
ATOM 2720 N N . GLN A 1 340 ? 13.857 -9.782 -36.843 1.00 49.78 340 GLN A N 1
ATOM 2721 C CA . GLN A 1 340 ? 12.731 -10.180 -37.700 1.00 49.78 340 GLN A CA 1
ATOM 2722 C C . GLN A 1 340 ? 11.362 -9.994 -37.032 1.00 49.78 340 GLN A C 1
ATOM 2724 O O . GLN A 1 340 ? 10.346 -10.442 -37.560 1.00 49.78 340 GLN A O 1
ATOM 2729 N N . VAL A 1 341 ? 11.283 -9.270 -35.912 1.00 54.72 341 VAL A N 1
ATOM 2730 C CA . VAL A 1 341 ? 9.988 -8.823 -35.383 1.00 54.72 341 VAL A CA 1
ATOM 2731 C C . VAL A 1 341 ? 9.567 -7.567 -36.147 1.00 54.72 341 VAL A C 1
ATOM 2733 O O . VAL A 1 341 ? 9.806 -6.439 -35.726 1.00 54.72 341 VAL A O 1
ATOM 2736 N N . VAL A 1 342 ? 8.969 -7.764 -37.323 1.00 50.44 342 VAL A N 1
ATOM 2737 C CA . VAL A 1 342 ? 8.318 -6.696 -38.092 1.00 50.44 342 VAL A CA 1
ATOM 2738 C C . VAL A 1 342 ? 7.078 -6.250 -37.319 1.00 50.44 342 VAL A C 1
ATOM 2740 O O . VAL A 1 342 ? 5.986 -6.794 -37.489 1.00 50.44 342 VAL A O 1
ATOM 2743 N N . ILE A 1 343 ? 7.233 -5.248 -36.454 1.00 51.94 343 ILE A N 1
ATOM 2744 C CA . ILE A 1 343 ? 6.100 -4.564 -35.831 1.00 51.94 343 ILE A CA 1
ATOM 2745 C C . ILE A 1 343 ? 5.414 -3.759 -36.939 1.00 51.94 343 ILE A C 1
ATOM 2747 O O . ILE A 1 343 ? 5.833 -2.657 -37.296 1.00 51.94 343 ILE A O 1
ATOM 2751 N N . LYS A 1 344 ? 4.358 -4.326 -37.533 1.00 49.66 344 LYS A N 1
ATOM 2752 C CA . LYS A 1 344 ? 3.473 -3.599 -38.449 1.00 49.66 344 LYS A CA 1
ATOM 2753 C C . LYS A 1 344 ? 2.824 -2.455 -37.666 1.00 49.66 344 LYS A C 1
ATOM 2755 O O . LYS A 1 344 ? 1.835 -2.674 -36.972 1.00 49.66 344 LYS A O 1
ATOM 2760 N N . LYS A 1 345 ? 3.362 -1.234 -37.782 1.00 48.50 345 LYS A N 1
ATOM 2761 C CA . LYS A 1 345 ? 2.686 -0.010 -37.327 1.00 48.50 345 LYS A CA 1
ATOM 2762 C C . LYS A 1 345 ? 1.305 0.030 -37.990 1.00 48.50 345 LYS A C 1
ATOM 2764 O O . LYS A 1 345 ? 1.201 0.293 -39.189 1.00 48.50 345 LYS A O 1
ATOM 2769 N N . ARG A 1 346 ? 0.238 -0.257 -37.234 1.00 47.12 346 ARG A N 1
ATOM 2770 C CA . ARG A 1 346 ? -1.130 0.063 -37.657 1.00 47.12 346 ARG A CA 1
ATOM 2771 C C . ARG A 1 346 ? -1.189 1.583 -37.787 1.00 47.12 346 ARG A C 1
ATOM 2773 O O . ARG A 1 346 ? -1.171 2.284 -36.783 1.00 47.12 346 ARG A O 1
ATOM 2780 N N . ARG A 1 347 ? -1.210 2.087 -39.023 1.00 52.84 347 ARG A N 1
ATOM 2781 C CA . ARG A 1 347 ? -1.622 3.465 -39.298 1.00 52.84 347 AR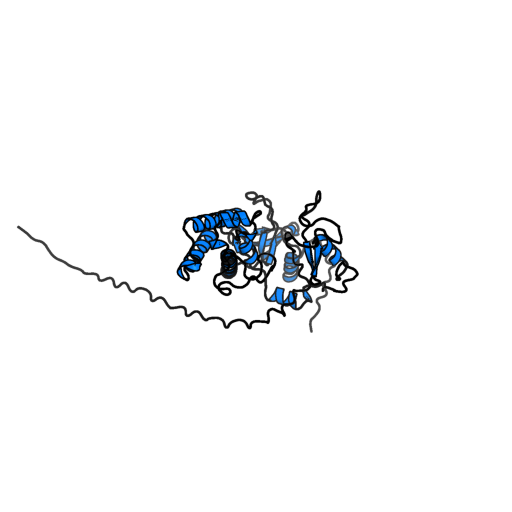G A CA 1
ATOM 2782 C C . ARG A 1 347 ? -3.085 3.582 -38.881 1.00 52.84 347 ARG A C 1
ATOM 2784 O O . ARG A 1 347 ? -3.952 3.017 -39.541 1.00 52.84 347 ARG A O 1
ATOM 2791 N N . THR A 1 348 ? -3.341 4.259 -37.771 1.00 52.81 348 THR A N 1
ATOM 2792 C CA . THR A 1 348 ? -4.646 4.853 -37.488 1.00 52.81 348 THR A CA 1
ATOM 2793 C C . THR A 1 348 ? -4.852 5.981 -38.498 1.00 52.81 348 THR A C 1
ATOM 2795 O O . THR A 1 348 ? -4.015 6.881 -38.586 1.00 52.81 348 THR A O 1
ATOM 2798 N N . LEU A 1 349 ? -5.896 5.847 -39.319 1.00 52.72 349 LEU A N 1
ATOM 2799 C CA . LEU A 1 349 ? -6.414 6.902 -40.192 1.00 52.72 349 LEU A CA 1
ATOM 2800 C C . LEU A 1 349 ? -7.289 7.860 -39.389 1.00 52.72 349 LEU A C 1
ATOM 2802 O O . LEU A 1 349 ? -8.006 7.357 -38.492 1.00 52.72 349 LEU A O 1
#

pLDDT: mean 78.59, std 19.78, range [29.58, 98.5]

Foldseek 3Di:
DDDDDDDDDDDDPPPDDDDDDPPPPPPPDPPPDDDPPPPLPQQPDWAFDDDDPDDPDQAFPPPRHGAQDAPDVGDGQTWTAGSLRDIGGPVVVVVCLVPAQFDPDPPGRDGHDNDLCVGPVSVVVCVVCPQPWKFAQDQVVVLVVLLVLLVVVCVVDVLSDDDPVLSVVLSVQSNVQSVVRHRPIDGLQVQLQSSDQQQPDPDNVVSCVNSDVSQQQFDPDPPPADDDPGDCPRAPVRRHRVVSSVSSRSSNVCSVVRTAGFLFWFFDPPVPPPPPPRDTFTFRAFDDWDQDPVQWIWTFTHGPDPPDDGDTHGPRGTDVVSVVVVCVVVVPDRPPPPPPPPPPPPPDD

Radius of gyration: 27.56 Å; chains: 1; bounding box: 58×94×86 Å

Organism: NCBI:txid690887